Protein AF-0000000083611543 (afdb_homodimer)

Organism: Rodentolepis nana (NCBI:txid102285)

Foldseek 3Di:
DDDPPPVPCPPPPVVVVVVLVVLLVVVVVQQVQKAKEWEAEDPQLLVVVLVVLCVVSPRDYHYHHDYPVRLVVCCVVDPDNDDRKMWIATPVGDIDIDDDSLRSVLVSCVSNVVADPDPVRNVVVSVVSCCSNPPPD/DDDPPPPPPPPPPVVVVVVLVVLLVVVVVQQVQKAKEWEAEDPQLLVVVVVVLCVVSPRDYHYHYDYPVRLVVCCVVDPDNDDRKMWIATPVGDIDIDDDSLRSVLVSCVSNVVADPDPVRNVVVSVVSCCSNPPDD

Solvent-accessible surface area (backbone atoms only — not comparable to full-atom values): 15524 Å² total; per-residue (Å²): 139,83,83,82,78,82,76,79,82,84,66,74,68,60,57,60,52,49,51,44,46,48,50,30,48,51,57,45,46,58,53,67,62,24,51,34,36,38,37,25,48,66,86,42,68,54,49,54,65,52,50,52,49,37,54,73,70,65,52,73,63,46,82,42,74,33,50,70,77,55,41,68,60,42,38,76,72,39,93,51,84,58,68,41,27,39,40,37,36,37,78,88,67,50,76,45,79,45,46,42,58,68,22,46,50,46,40,52,27,54,65,64,63,70,42,51,91,45,68,67,41,36,29,52,50,38,31,48,50,46,52,65,48,62,58,75,121,142,82,84,83,74,83,75,80,81,85,66,74,68,60,57,62,50,48,53,46,46,48,50,30,48,52,55,44,46,57,52,67,60,24,52,35,35,39,39,27,49,66,86,41,70,53,50,54,64,49,50,52,50,37,53,73,71,64,52,72,63,47,81,43,74,32,49,70,75,54,40,69,61,43,37,75,71,39,94,52,84,58,69,41,27,38,39,35,37,37,78,88,68,49,74,44,79,44,44,43,59,67,23,46,49,47,40,55,27,56,64,65,63,69,44,52,92,45,69,68,42,37,28,51,50,38,30,49,51,46,52,65,48,61,59,72,124

Structure (mmCIF, N/CA/C/O backbone):
data_AF-0000000083611543-model_v1
#
loop_
_entity.id
_entity.type
_entity.pdbx_description
1 polymer 'GST N-terminal domain-containing protein'
#
loop_
_atom_site.group_PDB
_atom_site.id
_atom_site.type_symbol
_atom_site.label_atom_id
_atom_site.label_alt_id
_atom_site.label_comp_id
_atom_site.label_asym_id
_atom_site.label_entity_id
_atom_site.label_seq_id
_atom_site.pdbx_PDB_ins_code
_atom_site.Cartn_x
_atom_site.Cartn_y
_atom_site.Cartn_z
_atom_site.occupancy
_atom_site.B_iso_or_equiv
_atom_site.auth_seq_id
_atom_site.auth_comp_id
_atom_site.auth_asym_id
_atom_site.auth_atom_id
_atom_site.pdbx_PDB_model_num
ATOM 1 N N . MET A 1 1 ? -46.031 12.188 30.578 1 25.06 1 MET A N 1
ATOM 2 C CA . MET A 1 1 ? -44.906 12.711 29.828 1 25.06 1 MET A CA 1
ATOM 3 C C . MET A 1 1 ? -44.062 11.578 29.219 1 25.06 1 MET A C 1
ATOM 5 O O . MET A 1 1 ? -43.344 10.891 29.938 1 25.06 1 MET A O 1
ATOM 9 N N . GLU A 1 2 ? -44.562 10.805 28.25 1 25.2 2 GLU A N 1
ATOM 10 C CA . GLU A 1 2 ? -44.406 9.5 27.609 1 25.2 2 GLU A CA 1
ATOM 11 C C . GLU A 1 2 ? -43.188 9.469 26.703 1 25.2 2 GLU A C 1
ATOM 13 O O . GLU A 1 2 ? -43.031 10.32 25.828 1 25.2 2 GLU A O 1
ATOM 18 N N . GLU A 1 3 ? -41.969 8.977 27.219 1 26.78 3 GLU A N 1
ATOM 19 C CA . GLU A 1 3 ? -40.562 8.836 26.766 1 26.78 3 GLU A CA 1
ATOM 20 C C . GLU A 1 3 ? -40.5 8.008 25.484 1 26.78 3 GLU A C 1
ATOM 22 O O . GLU A 1 3 ? -40.938 6.859 25.453 1 26.78 3 GLU A O 1
ATOM 27 N N . SER A 1 4 ? -40.656 8.609 24.266 1 26.2 4 SER A N 1
ATOM 28 C CA . SER A 1 4 ? -40.719 8.07 22.906 1 26.2 4 SER A CA 1
ATOM 29 C C . SER A 1 4 ? -39.438 7.32 22.562 1 26.2 4 SER A C 1
ATOM 31 O O . SER A 1 4 ? -38.344 7.91 22.547 1 26.2 4 SER A O 1
ATOM 33 N N . GLU A 1 5 ? -39.312 5.973 22.797 1 26.59 5 GLU A N 1
ATOM 34 C CA . GLU A 1 5 ? -38.312 4.918 22.578 1 26.59 5 GLU A CA 1
ATOM 35 C C . GLU A 1 5 ? -38 4.766 21.094 1 26.59 5 GLU A C 1
ATOM 37 O O . GLU A 1 5 ? -38.656 4.008 20.375 1 26.59 5 GLU A O 1
ATOM 42 N N . SER A 1 6 ? -37.969 5.824 20.234 1 25.44 6 SER A N 1
ATOM 43 C CA . SER A 1 6 ? -37.781 5.539 18.812 1 25.44 6 SER A CA 1
ATOM 44 C C . SER A 1 6 ? -36.5 4.777 18.562 1 25.44 6 SER A C 1
ATOM 46 O O . SER A 1 6 ? -35.406 5.305 18.797 1 25.44 6 SER A O 1
ATOM 48 N N . LEU A 1 7 ? -36.312 3.406 18.859 1 26.84 7 LEU A N 1
ATOM 49 C CA . LEU A 1 7 ? -35.344 2.344 18.688 1 26.84 7 LEU A CA 1
ATOM 50 C C . LEU A 1 7 ? -34.969 2.154 17.219 1 26.84 7 LEU A C 1
ATOM 52 O O . LEU A 1 7 ? -35.812 1.692 16.438 1 26.84 7 LEU A O 1
ATOM 56 N N . TYR A 1 8 ? -34.344 3.033 16.469 1 29.73 8 TYR A N 1
ATOM 57 C CA . TYR A 1 8 ? -34.031 2.953 15.039 1 29.73 8 TYR A CA 1
ATOM 58 C C . TYR A 1 8 ? -33.25 1.682 14.711 1 29.73 8 TYR A C 1
ATOM 60 O O . TYR A 1 8 ? -32.281 1.354 15.383 1 29.73 8 TYR A O 1
ATOM 68 N N . PRO A 1 9 ? -33.812 0.505 14.148 1 32.22 9 PRO A N 1
ATOM 69 C CA . PRO A 1 9 ? -33.25 -0.805 13.797 1 32.22 9 PRO A CA 1
ATOM 70 C C . PRO A 1 9 ? -32.156 -0.714 12.742 1 32.22 9 PRO A C 1
ATOM 72 O O . PRO A 1 9 ? -32.406 -0.231 11.633 1 32.22 9 PRO A O 1
ATOM 75 N N . CYS A 1 10 ? -30.891 -0.387 13.023 1 29.86 10 CYS A N 1
ATOM 76 C CA . CYS A 1 10 ? -29.734 -0.356 12.125 1 29.86 10 CYS A CA 1
ATOM 77 C C . CYS A 1 10 ? -29.531 -1.71 11.461 1 29.86 10 CYS A C 1
ATOM 79 O O . CYS A 1 10 ? -28.781 -2.551 11.969 1 29.86 10 CYS A O 1
ATOM 81 N N . GLY A 1 11 ? -30.469 -2.57 11.094 1 33.78 11 GLY A N 1
ATOM 82 C CA . GLY A 1 11 ? -30.453 -3.895 10.492 1 33.78 11 GLY A CA 1
ATOM 83 C C . GLY A 1 11 ? -29.641 -3.959 9.203 1 33.78 11 GLY A C 1
ATOM 84 O O . GLY A 1 11 ? -29.484 -5.031 8.617 1 33.78 11 GLY A O 1
ATOM 85 N N . GLY A 1 12 ? -29.594 -3.012 8.289 1 34.38 12 GLY A N 1
ATOM 86 C CA . GLY A 1 12 ? -29.219 -3.174 6.895 1 34.38 12 GLY A CA 1
ATOM 87 C C . GLY A 1 12 ? -27.75 -3.492 6.707 1 34.38 12 GLY A C 1
ATOM 88 O O . GLY A 1 12 ? -27.219 -3.416 5.594 1 34.38 12 GLY A O 1
ATOM 89 N N . ILE A 1 13 ? -26.969 -3.463 7.613 1 37 13 ILE A N 1
ATOM 90 C CA . ILE A 1 13 ? -25.516 -3.596 7.488 1 37 13 ILE A CA 1
ATOM 91 C C . ILE A 1 13 ? -25.156 -5.031 7.109 1 37 13 ILE A C 1
ATOM 93 O O . ILE A 1 13 ? -24.047 -5.305 6.672 1 37 13 ILE A O 1
ATOM 97 N N . ASP A 1 14 ? -26 -5.996 7.391 1 39.09 14 ASP A N 1
ATOM 98 C CA . ASP A 1 14 ? -25.672 -7.402 7.195 1 39.09 14 ASP A CA 1
ATOM 99 C C . ASP A 1 14 ? -25.625 -7.754 5.707 1 39.09 14 ASP A C 1
ATOM 101 O O . ASP A 1 14 ? -25.203 -8.859 5.34 1 39.09 14 ASP A O 1
ATOM 105 N N . ARG A 1 15 ? -26.359 -7.086 4.922 1 38.81 15 ARG A N 1
ATOM 106 C CA . ARG A 1 15 ? -26.5 -7.496 3.527 1 38.81 15 ARG A CA 1
ATOM 107 C C . ARG A 1 15 ? -25.188 -7.324 2.777 1 38.81 15 ARG A C 1
ATOM 109 O O . ARG A 1 15 ? -24.859 -8.117 1.888 1 38.81 15 ARG A O 1
ATOM 116 N N . ASP A 1 16 ? -24.469 -6.262 3.01 1 46.59 16 ASP A N 1
ATOM 117 C CA . ASP A 1 16 ? -23.219 -5.984 2.305 1 46.59 16 ASP A CA 1
ATOM 118 C C . ASP A 1 16 ? -22.156 -7.023 2.645 1 46.59 16 ASP A C 1
ATOM 120 O O . ASP A 1 16 ? -21.297 -7.34 1.814 1 46.59 16 ASP A O 1
ATOM 124 N N . ARG A 1 17 ? -22.297 -7.547 3.848 1 42.69 17 ARG A N 1
ATOM 125 C CA . ARG A 1 17 ? -21.328 -8.586 4.191 1 42.69 17 ARG A CA 1
ATOM 126 C C . ARG A 1 17 ? -21.562 -9.844 3.373 1 42.69 17 ARG A C 1
ATOM 128 O O . ARG A 1 17 ? -20.609 -10.492 2.922 1 42.69 17 ARG A O 1
ATOM 135 N N . LYS A 1 18 ? -22.734 -10.211 3.33 1 45.22 18 LYS A N 1
ATOM 136 C CA . LYS A 1 18 ? -23.094 -11.422 2.598 1 45.22 18 LYS A CA 1
ATOM 137 C C . LYS A 1 18 ? -22.672 -11.32 1.135 1 45.22 18 LYS A C 1
ATOM 139 O O . LYS A 1 18 ? -22.125 -12.281 0.574 1 45.22 18 LYS A O 1
ATOM 144 N N . LEU A 1 19 ? -23.094 -10.266 0.547 1 45.84 19 LEU A N 1
ATOM 145 C CA . LEU A 1 19 ? -22.688 -10.047 -0.838 1 45.84 19 LEU A CA 1
ATOM 146 C C . LEU A 1 19 ? -21.172 -10.023 -0.97 1 45.84 19 LEU A C 1
ATOM 148 O O . LEU A 1 19 ? -20.625 -10.539 -1.945 1 45.84 19 LEU A O 1
ATOM 152 N N . SER A 1 20 ? -20.641 -9.461 0.081 1 50.72 20 SER A N 1
ATOM 153 C CA . SER A 1 20 ? -19.172 -9.469 0.086 1 50.72 20 SER A CA 1
ATOM 154 C C . SER A 1 20 ? -18.625 -10.883 0.227 1 50.72 20 SER A C 1
ATOM 156 O O . SER A 1 20 ? -17.625 -11.234 -0.408 1 50.72 20 SER A O 1
ATOM 158 N N . SER A 1 21 ? -19.375 -11.641 0.98 1 49.94 21 SER A N 1
ATOM 159 C CA . SER A 1 21 ? -18.969 -13.039 1.104 1 49.94 21 SER A CA 1
ATOM 160 C C . SER A 1 21 ? -19.109 -13.773 -0.224 1 49.94 21 SER A C 1
ATOM 162 O O . SER A 1 21 ? -18.266 -14.586 -0.582 1 49.94 21 SER A O 1
ATOM 164 N N . ILE A 1 22 ? -20.25 -13.57 -0.847 1 45.12 22 ILE A N 1
ATOM 165 C CA . ILE A 1 22 ? -20.516 -14.219 -2.125 1 45.12 22 ILE A CA 1
ATOM 166 C C . ILE A 1 22 ? -19.484 -13.781 -3.154 1 45.12 22 ILE A C 1
ATOM 168 O O . ILE A 1 22 ? -18.953 -14.602 -3.906 1 45.12 22 ILE A O 1
ATOM 172 N N . VAL A 1 23 ? -19.391 -12.461 -3.244 1 48.34 23 VAL A N 1
ATOM 173 C CA . VAL A 1 23 ? -18.406 -11.953 -4.203 1 48.34 23 VAL A CA 1
ATOM 174 C C . VAL A 1 23 ? -17.016 -12.477 -3.846 1 48.34 23 VAL A C 1
ATOM 176 O O . VAL A 1 23 ? -16.234 -12.836 -4.73 1 48.34 23 VAL A O 1
ATOM 179 N N . ARG A 1 24 ? -16.859 -12.539 -2.531 1 51.91 24 ARG A N 1
ATOM 180 C CA . ARG A 1 24 ? -15.609 -13.141 -2.068 1 51.91 24 ARG A CA 1
ATOM 181 C C . ARG A 1 24 ? -15.477 -14.57 -2.566 1 51.91 24 ARG A C 1
ATOM 183 O O . ARG A 1 24 ? -14.406 -14.977 -3.029 1 51.91 24 ARG 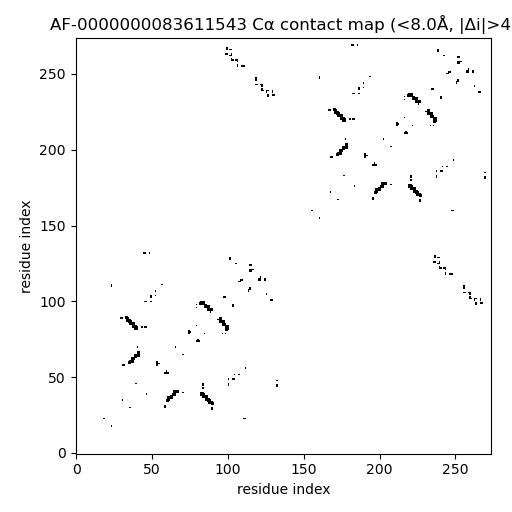A O 1
ATOM 190 N N . ARG A 1 25 ? -16.531 -15.305 -2.334 1 49.28 25 ARG A N 1
ATOM 191 C CA . ARG A 1 25 ? -16.547 -16.688 -2.787 1 49.28 25 ARG A CA 1
ATOM 192 C C . ARG A 1 25 ? -16.359 -16.766 -4.297 1 49.28 25 ARG A C 1
ATOM 194 O O . ARG A 1 25 ? -15.672 -17.672 -4.793 1 49.28 25 ARG A O 1
ATOM 201 N N . GLN A 1 26 ? -17.016 -15.945 -4.941 1 48.97 26 GLN A N 1
ATOM 202 C CA . GLN A 1 26 ? -16.891 -16 -6.395 1 48.97 26 GLN A CA 1
ATOM 203 C C . GLN A 1 26 ? -15.477 -15.609 -6.836 1 48.97 26 GLN A C 1
ATOM 205 O O . GLN A 1 26 ? -14.922 -16.203 -7.758 1 48.97 26 GLN A O 1
ATOM 210 N N . LYS A 1 27 ? -14.984 -14.586 -6.223 1 52.22 27 LYS A N 1
ATOM 211 C CA . LYS A 1 27 ? -13.633 -14.148 -6.574 1 52.22 27 LYS A CA 1
ATOM 212 C C . LYS A 1 27 ? -12.594 -15.188 -6.156 1 52.22 27 LYS A C 1
ATOM 214 O O . LYS A 1 27 ? -11.633 -15.438 -6.887 1 52.22 27 LYS A O 1
ATOM 219 N N . MET A 1 28 ? -12.938 -15.75 -4.992 1 49.84 28 MET A N 1
ATOM 220 C CA . MET A 1 28 ? -12.055 -16.828 -4.59 1 49.84 28 MET A CA 1
ATOM 221 C C . MET A 1 28 ? -12.188 -18.031 -5.531 1 49.84 28 MET A C 1
ATOM 223 O O . MET A 1 28 ? -11.219 -18.75 -5.766 1 49.84 28 MET A O 1
ATOM 227 N N . ALA A 1 29 ? -13.367 -18.203 -5.945 1 50.97 29 ALA A N 1
ATOM 228 C CA . ALA A 1 29 ? -13.586 -19.312 -6.859 1 50.97 29 ALA A CA 1
ATOM 229 C C . ALA A 1 29 ? -12.711 -19.188 -8.102 1 50.97 29 ALA A C 1
ATOM 231 O O . ALA A 1 29 ? -12.188 -20.188 -8.609 1 50.97 29 ALA A O 1
ATOM 232 N N . SER A 1 30 ? -12.578 -18 -8.539 1 57.5 30 SER A N 1
ATOM 233 C CA . SER A 1 30 ? -11.773 -17.891 -9.75 1 57.5 30 SER A CA 1
ATOM 234 C C . SER A 1 30 ? -10.305 -18.203 -9.477 1 57.5 30 SER A C 1
ATOM 236 O O . SER A 1 30 ? -9.625 -18.812 -10.305 1 57.5 30 SER A O 1
ATOM 238 N N . LEU A 1 31 ? -9.992 -17.984 -8.25 1 62.75 31 LEU A N 1
ATOM 239 C CA . LEU A 1 31 ? -8.617 -18.328 -7.91 1 62.75 31 LEU A CA 1
ATOM 240 C C . LEU A 1 31 ? -8.492 -19.797 -7.551 1 62.75 31 LEU A C 1
ATOM 242 O O . LEU A 1 31 ? -7.398 -20.359 -7.613 1 62.75 31 LEU A O 1
ATOM 246 N N . ASP A 1 32 ? -9.711 -20.344 -7.25 1 61.19 32 ASP A N 1
ATOM 247 C CA . ASP A 1 32 ? -9.711 -21.766 -6.898 1 61.19 32 ASP A CA 1
ATOM 248 C C . ASP A 1 32 ? -9.336 -22.625 -8.094 1 61.19 32 ASP A C 1
ATOM 250 O O . ASP A 1 32 ? -8.734 -23.703 -7.934 1 61.19 32 ASP A O 1
ATOM 254 N N . GLU A 1 33 ? -9.617 -22.125 -9.25 1 72.12 33 GLU A N 1
ATOM 255 C CA . GLU A 1 33 ? -9.289 -22.906 -10.43 1 72.12 33 GLU A CA 1
ATOM 256 C C . GLU A 1 33 ? -8.008 -22.406 -11.094 1 72.12 33 GLU A C 1
ATOM 258 O O . GLU A 1 33 ? -7.566 -22.953 -12.102 1 72.12 33 GLU A O 1
ATOM 263 N N . ALA A 1 34 ? -7.367 -21.531 -10.438 1 85.19 34 ALA A N 1
ATOM 264 C CA . ALA A 1 34 ? -6.148 -20.969 -11.016 1 85.19 34 ALA A CA 1
ATOM 265 C C . ALA A 1 34 ? -4.906 -21.547 -10.344 1 85.19 34 ALA A C 1
ATOM 267 O O . ALA A 1 34 ? -4.969 -22.031 -9.219 1 85.19 34 ALA A O 1
ATOM 268 N N . THR A 1 35 ? -3.873 -21.719 -11.133 1 91.81 35 THR A N 1
ATOM 269 C CA . THR A 1 35 ? -2.582 -22.109 -10.578 1 91.81 35 THR A CA 1
ATOM 270 C C . THR A 1 35 ? -1.795 -20.875 -10.133 1 91.81 35 THR A C 1
ATOM 272 O O . THR A 1 35 ? -1.491 -20 -10.953 1 91.81 35 THR A O 1
ATOM 275 N N . ILE A 1 36 ? -1.544 -20.875 -8.844 1 94.25 36 ILE A N 1
ATOM 276 C CA . ILE A 1 36 ? -0.829 -19.734 -8.281 1 94.25 36 ILE A CA 1
ATOM 277 C C . ILE A 1 36 ? 0.614 -20.125 -7.973 1 94.25 36 ILE A C 1
ATOM 279 O O . ILE A 1 36 ? 0.86 -21.156 -7.336 1 94.25 36 ILE A O 1
ATOM 283 N N . THR A 1 37 ? 1.573 -19.344 -8.484 1 94.94 37 THR A N 1
ATOM 284 C CA . THR A 1 37 ? 2.99 -19.516 -8.188 1 94.94 37 THR A CA 1
ATOM 285 C C . THR A 1 37 ? 3.572 -18.25 -7.559 1 94.94 37 THR A C 1
ATOM 287 O O . THR A 1 37 ? 3.348 -17.156 -8.047 1 94.94 37 THR A O 1
ATOM 290 N N . PHE A 1 38 ? 4.234 -18.484 -6.453 1 96 38 PHE A N 1
ATOM 291 C CA . PHE A 1 38 ? 4.82 -17.375 -5.723 1 96 38 PHE A CA 1
ATOM 292 C C . PHE A 1 38 ? 6.34 -17.375 -5.844 1 96 38 PHE A C 1
ATOM 294 O O . PHE A 1 38 ? 7.008 -18.266 -5.309 1 96 38 PHE A O 1
ATOM 301 N N . TYR A 1 39 ? 6.895 -16.312 -6.582 1 94.12 39 TYR A N 1
ATOM 302 C CA . TYR A 1 39 ? 8.336 -16.156 -6.781 1 94.12 39 TYR A CA 1
ATOM 303 C C . TYR A 1 39 ? 8.914 -15.156 -5.797 1 94.12 39 TYR A C 1
ATOM 305 O O . TYR A 1 39 ? 8.375 -14.062 -5.625 1 94.12 39 TYR A O 1
ATOM 313 N N . HIS A 1 40 ? 9.953 -15.539 -5.086 1 92.94 40 HIS A N 1
ATOM 314 C CA . HIS A 1 40 ? 10.633 -14.617 -4.18 1 92.94 40 HIS A CA 1
ATOM 315 C C . HIS A 1 40 ? 12.102 -14.984 -4.012 1 92.94 40 HIS A C 1
ATOM 317 O O . HIS A 1 40 ? 12.492 -16.125 -4.305 1 92.94 40 HIS A O 1
ATOM 323 N N . MET A 1 41 ? 12.875 -13.898 -3.701 1 90.94 41 MET A N 1
ATOM 324 C CA . MET A 1 41 ? 14.273 -14.203 -3.379 1 90.94 41 MET A CA 1
ATOM 325 C C . MET A 1 41 ? 14.367 -15.016 -2.09 1 90.94 41 MET A C 1
ATOM 327 O O . MET A 1 41 ? 13.57 -14.82 -1.17 1 90.94 41 MET A O 1
ATOM 331 N N . LYS A 1 42 ? 15.43 -15.727 -2.205 1 86.38 42 LYS A N 1
ATOM 332 C CA . LYS A 1 42 ? 15.695 -16.469 -0.976 1 86.38 42 LYS A CA 1
ATOM 333 C C . LYS A 1 42 ? 15.992 -15.523 0.184 1 86.38 42 LYS A C 1
ATOM 335 O O . LYS A 1 42 ? 16.719 -14.539 0.024 1 86.38 42 LYS A O 1
ATOM 340 N N . LYS A 1 43 ? 15.234 -15.484 1.319 1 82.25 43 LYS A N 1
ATOM 341 C CA . LYS A 1 43 ? 15.422 -14.68 2.525 1 82.25 43 LYS A CA 1
ATOM 342 C C . LYS A 1 43 ? 14.805 -13.297 2.367 1 82.25 43 LYS A C 1
ATOM 344 O O . LYS A 1 43 ? 15.305 -12.312 2.924 1 82.25 43 LYS A O 1
ATOM 349 N N . CYS A 1 44 ? 14.078 -13.18 1.464 1 82.75 44 CYS A N 1
ATOM 350 C CA . CYS A 1 44 ? 13.375 -11.914 1.313 1 82.75 44 CYS A CA 1
ATOM 351 C C . CYS A 1 44 ? 12.461 -11.648 2.506 1 82.75 44 CYS A C 1
ATOM 353 O O . CYS A 1 44 ? 11.609 -12.477 2.834 1 82.75 44 CYS A O 1
ATOM 355 N N . PRO A 1 45 ? 12.68 -10.539 3.076 1 81.44 45 PRO A N 1
ATOM 356 C CA . PRO A 1 45 ? 11.859 -10.227 4.25 1 81.44 45 PRO A CA 1
ATOM 357 C C . PRO A 1 45 ? 10.391 -9.992 3.896 1 81.44 45 PRO A C 1
ATOM 359 O O . PRO A 1 45 ? 9.531 -10.031 4.777 1 81.44 45 PRO A O 1
ATOM 362 N N . TYR A 1 46 ? 10.078 -9.836 2.697 1 85.69 46 TYR A N 1
ATOM 363 C CA . TYR A 1 46 ? 8.719 -9.516 2.287 1 85.69 46 TYR A CA 1
ATOM 364 C C . TYR A 1 46 ? 7.918 -10.773 1.99 1 85.69 46 TYR A C 1
ATOM 366 O O . TYR A 1 46 ? 6.691 -10.727 1.887 1 85.69 46 TYR A O 1
ATOM 374 N N . SER A 1 47 ? 8.602 -11.805 1.851 1 90.69 47 SER A N 1
ATOM 375 C CA . SER A 1 47 ? 7.93 -13.023 1.416 1 90.69 47 SER A CA 1
ATOM 376 C C . SER A 1 47 ? 7.09 -13.625 2.541 1 90.69 47 SER A C 1
ATOM 378 O O . SER A 1 47 ? 6.027 -14.195 2.293 1 90.69 47 SER A O 1
ATOM 380 N N . GLY A 1 48 ? 7.496 -13.445 3.783 1 90.25 48 GLY A N 1
ATOM 381 C CA . GLY A 1 48 ? 6.824 -14.023 4.938 1 90.25 48 GLY A CA 1
ATOM 382 C C . GLY A 1 48 ? 5.383 -13.57 5.074 1 90.25 48 GLY A C 1
ATOM 383 O O . GLY A 1 48 ? 4.465 -14.391 5.043 1 90.25 48 GLY A O 1
ATOM 384 N N . PRO A 1 49 ? 5.207 -12.297 5.176 1 89.81 49 PRO A N 1
ATOM 385 C CA . PRO A 1 49 ? 3.84 -11.789 5.305 1 89.81 49 PRO A CA 1
ATOM 386 C C . PRO A 1 49 ? 2.936 -12.227 4.156 1 89.81 49 PRO A C 1
ATOM 388 O O . PRO A 1 49 ? 1.761 -12.531 4.371 1 89.81 49 PRO A O 1
ATOM 391 N N . ILE A 1 50 ? 3.402 -12.312 2.971 1 93.31 50 ILE A N 1
ATOM 392 C CA . ILE A 1 50 ? 2.604 -12.711 1.817 1 93.31 50 ILE A CA 1
ATOM 393 C C . ILE A 1 50 ? 2.211 -14.18 1.95 1 93.31 50 ILE A C 1
ATOM 395 O O . ILE A 1 50 ? 1.061 -14.547 1.701 1 93.31 50 ILE A O 1
ATOM 399 N N . LYS A 1 51 ? 3.174 -14.961 2.367 1 93.62 51 LYS A N 1
ATOM 400 C CA . LYS A 1 51 ? 2.895 -16.391 2.562 1 93.62 51 LYS A CA 1
ATOM 401 C C . LYS A 1 51 ? 1.838 -16.594 3.643 1 93.62 51 LYS A C 1
ATOM 403 O O . LYS A 1 51 ? 0.953 -17.438 3.5 1 93.62 51 LYS A O 1
ATOM 408 N N . LEU A 1 52 ? 2.006 -15.867 4.645 1 92.62 52 LEU A N 1
ATOM 409 C CA . LEU A 1 52 ? 1.021 -15.953 5.719 1 92.62 52 LEU A CA 1
ATOM 410 C C . LEU A 1 52 ? -0.367 -15.57 5.215 1 92.62 52 LEU A C 1
ATOM 412 O O . LEU A 1 52 ? -1.358 -16.219 5.562 1 92.62 52 LEU A O 1
ATOM 416 N N . LEU A 1 53 ? -0.424 -14.57 4.422 1 92.12 53 LEU A N 1
ATOM 417 C CA . LEU A 1 53 ? -1.69 -14.109 3.861 1 92.12 53 LEU A CA 1
ATOM 418 C C . LEU A 1 53 ? -2.295 -15.164 2.941 1 92.12 53 LEU A C 1
ATOM 420 O O . LEU A 1 53 ? -3.49 -15.453 3.021 1 92.12 53 LEU A O 1
ATOM 424 N N . LEU A 1 54 ? -1.492 -15.742 2.115 1 93 54 LEU A N 1
ATOM 425 C CA . LEU A 1 54 ? -1.969 -16.797 1.216 1 93 54 LEU A CA 1
ATOM 426 C C . LEU A 1 54 ? -2.49 -17.984 2.004 1 93 54 LEU A C 1
ATOM 428 O O . LEU A 1 54 ? -3.533 -18.547 1.665 1 93 54 LEU A O 1
ATOM 432 N N . ALA A 1 55 ? -1.757 -18.328 2.996 1 93.69 55 ALA A N 1
ATOM 433 C CA . ALA A 1 55 ? -2.166 -19.438 3.852 1 93.69 55 ALA A CA 1
ATOM 434 C C . ALA A 1 55 ? -3.48 -19.125 4.562 1 93.69 55 ALA A C 1
ATOM 436 O O . ALA A 1 55 ? -4.375 -19.969 4.621 1 93.69 55 ALA A O 1
ATOM 437 N N . HIS A 1 56 ? -3.598 -17.953 5.07 1 92.25 56 HIS A N 1
ATOM 438 C CA . HIS A 1 56 ? -4.809 -17.531 5.758 1 92.25 56 HIS A CA 1
ATOM 439 C C . HIS A 1 56 ? -6.023 -17.609 4.844 1 92.25 56 HIS A C 1
ATOM 441 O O . HIS A 1 56 ? -7.121 -17.953 5.285 1 92.25 56 HIS A O 1
ATOM 447 N N . LEU A 1 57 ? -5.859 -17.297 3.639 1 89.62 57 LEU A N 1
ATOM 448 C CA . LEU A 1 57 ? -6.949 -17.297 2.668 1 89.62 57 LEU A CA 1
ATOM 449 C C . LEU A 1 57 ? -7.145 -18.688 2.068 1 89.62 57 LEU A C 1
ATOM 451 O O . LEU A 1 57 ? -8.008 -18.875 1.208 1 89.62 57 LEU A O 1
ATOM 455 N N . ASN A 1 58 ? -6.293 -19.609 2.469 1 91.38 58 ASN A N 1
ATOM 456 C CA . ASN A 1 58 ? -6.352 -21 2.041 1 91.38 58 ASN A CA 1
ATOM 457 C C . ASN A 1 58 ? -6.141 -21.125 0.536 1 91.38 58 ASN A C 1
ATOM 459 O O . ASN A 1 58 ? -6.812 -21.922 -0.122 1 91.38 58 ASN A O 1
ATOM 463 N N . PHE A 1 59 ? -5.316 -20.297 0.054 1 89.31 59 PHE A N 1
ATOM 464 C CA . PHE A 1 59 ? -4.93 -20.422 -1.347 1 89.31 59 PHE A CA 1
ATOM 465 C C . PHE A 1 59 ? -3.824 -21.453 -1.511 1 89.31 59 PHE A C 1
ATOM 467 O O . PHE A 1 59 ? -2.818 -21.422 -0.798 1 89.31 59 PHE A O 1
ATOM 474 N N . LYS A 1 60 ? -4.09 -22.344 -2.357 1 92.19 60 LYS A N 1
ATOM 475 C CA . LYS A 1 60 ? -3.014 -23.266 -2.734 1 92.19 60 LYS A CA 1
ATOM 476 C C . LYS A 1 60 ? -2.055 -22.609 -3.725 1 92.19 60 LYS A C 1
ATOM 478 O O . LYS A 1 60 ? -2.488 -22.016 -4.719 1 92.19 60 LYS A O 1
ATOM 483 N N . TYR A 1 61 ? -0.83 -22.656 -3.326 1 94.94 61 TYR A N 1
ATOM 484 C CA . TYR A 1 61 ? 0.149 -22.031 -4.219 1 94.94 61 TYR A CA 1
ATOM 485 C C . TYR A 1 61 ? 1.459 -22.812 -4.211 1 94.94 61 TYR A C 1
ATOM 487 O O . TYR A 1 61 ? 1.739 -23.562 -3.268 1 94.94 61 TYR A O 1
ATOM 495 N N . THR A 1 62 ? 2.164 -22.672 -5.293 1 95.81 62 THR A N 1
ATOM 496 C CA . THR A 1 62 ? 3.512 -23.219 -5.379 1 95.81 62 THR A CA 1
ATOM 497 C C . THR A 1 62 ? 4.547 -22.188 -4.953 1 95.81 62 THR A C 1
ATOM 499 O O . THR A 1 62 ? 4.578 -21.078 -5.492 1 95.81 62 THR A O 1
ATOM 502 N N . ASP A 1 63 ? 5.34 -22.453 -3.977 1 95.81 63 ASP A N 1
ATOM 503 C CA . ASP A 1 63 ? 6.387 -21.578 -3.461 1 95.81 63 ASP A CA 1
ATOM 504 C C . ASP A 1 63 ? 7.688 -21.766 -4.234 1 95.81 63 ASP A C 1
ATOM 506 O O . ASP A 1 63 ? 8.219 -22.875 -4.309 1 95.81 63 ASP A O 1
ATOM 510 N N . VAL A 1 64 ? 8.195 -20.719 -4.891 1 94.06 64 VAL A N 1
ATOM 511 C CA . VAL A 1 64 ? 9.398 -20.828 -5.711 1 94.06 64 VAL A CA 1
ATOM 512 C C . VAL A 1 64 ? 10.438 -19.812 -5.227 1 94.06 64 VAL A C 1
ATOM 514 O O . VAL A 1 64 ? 10.508 -18.688 -5.738 1 94.06 64 VAL A O 1
ATOM 517 N N . PRO A 1 65 ? 11.25 -20.219 -4.223 1 94.25 65 PRO A N 1
ATOM 518 C CA . PRO A 1 65 ? 12.383 -19.375 -3.842 1 94.25 65 PRO A CA 1
ATOM 519 C C . PRO A 1 65 ? 13.461 -19.312 -4.922 1 94.25 65 PRO A C 1
ATOM 521 O O . PRO A 1 65 ? 13.812 -20.344 -5.512 1 94.25 65 PRO A O 1
ATOM 524 N N . ILE A 1 66 ? 13.891 -18.141 -5.23 1 91.62 66 ILE A N 1
ATOM 525 C CA . ILE A 1 66 ? 14.883 -17.938 -6.277 1 91.62 66 ILE A CA 1
ATOM 526 C C . ILE A 1 66 ? 16.172 -17.406 -5.664 1 91.62 66 ILE A C 1
ATOM 528 O O . ILE A 1 66 ? 16.141 -16.5 -4.824 1 91.62 66 ILE A O 1
ATOM 532 N N . ARG A 1 67 ? 17.297 -17.984 -6.062 1 91.12 67 ARG A N 1
ATOM 533 C CA . ARG A 1 67 ? 18.609 -17.453 -5.68 1 91.12 67 ARG A CA 1
ATOM 534 C C . ARG A 1 67 ? 18.969 -16.234 -6.527 1 91.12 67 ARG A C 1
ATOM 536 O O . ARG A 1 67 ? 18.516 -16.109 -7.66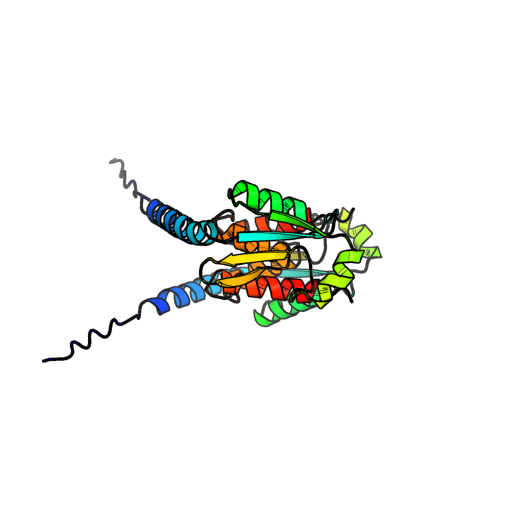 1 91.12 67 ARG A O 1
ATOM 543 N N . TYR A 1 68 ? 19.656 -15.438 -5.969 1 87 68 TYR A N 1
ATOM 544 C CA . TYR A 1 68 ? 20.016 -14.203 -6.648 1 87 68 TYR A CA 1
ATOM 545 C C . TYR A 1 68 ? 20.609 -14.492 -8.023 1 87 68 TYR A C 1
ATOM 547 O O . TYR A 1 68 ? 20.281 -13.812 -9 1 87 68 TYR A O 1
ATOM 555 N N . SER A 1 69 ? 21.531 -15.445 -8.102 1 87.5 69 SER A N 1
ATOM 556 C CA . SER A 1 69 ? 22.172 -15.805 -9.367 1 87.5 69 SER A CA 1
ATOM 557 C C . SER A 1 69 ? 21.156 -16.266 -10.398 1 87.5 69 SER A C 1
ATOM 559 O O . SER A 1 69 ? 21.266 -15.938 -11.578 1 87.5 69 SER A O 1
ATOM 561 N N . GLU A 1 70 ? 20.219 -16.984 -9.992 1 86 70 GLU A N 1
ATOM 562 C CA . GLU A 1 70 ? 19.156 -17.484 -10.867 1 86 70 GLU A CA 1
ATOM 563 C C . GLU A 1 70 ? 18.234 -16.344 -11.305 1 86 70 GLU A C 1
ATOM 565 O O . GLU A 1 70 ? 17.766 -16.328 -12.445 1 86 70 GLU A O 1
ATOM 570 N N . TRP A 1 71 ? 18.094 -15.438 -10.367 1 82.62 71 TRP A N 1
ATOM 571 C CA . TRP A 1 71 ? 17.219 -14.305 -10.664 1 82.62 71 TRP A CA 1
ATOM 572 C C . TRP A 1 71 ? 17.797 -13.461 -11.797 1 82.62 71 TRP A C 1
ATOM 574 O O . TRP A 1 71 ? 17.062 -13.016 -12.688 1 82.62 71 TRP A O 1
ATOM 584 N N . LEU A 1 72 ? 19.047 -13.289 -11.836 1 82.75 72 LEU A N 1
ATOM 585 C CA . LEU A 1 72 ? 19.703 -12.492 -12.875 1 82.75 72 LEU A CA 1
ATOM 586 C C . LEU A 1 72 ? 19.484 -13.102 -14.25 1 82.75 72 LEU A C 1
ATOM 588 O O . LEU A 1 72 ? 19.375 -12.383 -15.25 1 82.75 72 LEU A O 1
ATOM 592 N N . LEU A 1 73 ? 19.297 -14.344 -14.266 1 80.19 73 LEU A N 1
ATOM 593 C CA . LEU A 1 73 ? 19.094 -15.055 -15.516 1 80.19 73 LEU A CA 1
ATOM 594 C C . LEU A 1 73 ? 17.625 -15.016 -15.93 1 80.19 73 LEU A C 1
ATOM 596 O O . LEU A 1 73 ? 17.312 -14.781 -17.109 1 80.19 73 LEU A O 1
ATOM 600 N N . ILE A 1 74 ? 16.812 -15.133 -14.922 1 78.12 74 ILE A N 1
ATOM 601 C CA . ILE A 1 74 ? 15.383 -15.297 -15.203 1 78.12 74 ILE A CA 1
ATOM 602 C C . ILE A 1 74 ? 14.727 -13.938 -15.398 1 78.12 74 ILE A C 1
ATOM 604 O O . ILE A 1 74 ? 13.734 -13.812 -16.109 1 78.12 74 ILE A O 1
ATOM 608 N N . ARG A 1 75 ? 15.289 -12.922 -14.688 1 77.19 75 ARG A N 1
ATOM 609 C CA . ARG A 1 75 ? 14.711 -11.586 -14.773 1 77.19 75 ARG A CA 1
ATOM 610 C C . ARG A 1 75 ? 14.609 -11.117 -16.219 1 77.19 75 ARG A C 1
ATOM 612 O O . ARG A 1 75 ? 13.648 -10.438 -16.594 1 77.19 75 ARG A O 1
ATOM 619 N N . GLU A 1 76 ? 15.492 -11.594 -17 1 76.25 76 GLU A N 1
ATOM 620 C CA . GLU A 1 76 ? 15.5 -11.195 -18.406 1 76.25 76 GLU A CA 1
ATOM 621 C C . GLU A 1 76 ? 14.398 -11.914 -19.188 1 76.25 76 GLU A C 1
ATOM 623 O O . GLU A 1 76 ? 13.914 -11.406 -20.203 1 76.25 76 GLU A O 1
ATOM 628 N N . GLU A 1 77 ? 14.062 -13.039 -18.609 1 71.75 77 GLU A N 1
ATOM 629 C CA . GLU A 1 77 ? 13.07 -13.859 -19.297 1 71.75 77 GLU A CA 1
ATOM 630 C C . GLU A 1 77 ? 11.656 -13.547 -18.812 1 71.75 77 GLU A C 1
ATOM 632 O O . GLU A 1 77 ? 10.688 -13.758 -19.547 1 71.75 77 GLU A O 1
ATOM 637 N N . LEU A 1 78 ? 11.711 -13.117 -17.578 1 70.88 78 LEU A N 1
ATOM 638 C CA . LEU A 1 78 ? 10.398 -12.867 -17 1 70.88 78 LEU A CA 1
ATOM 639 C C . LEU A 1 78 ? 9.922 -11.453 -17.312 1 70.88 78 LEU A C 1
ATOM 641 O O . LEU A 1 78 ? 10.742 -10.547 -17.5 1 70.88 78 LEU A O 1
ATOM 645 N N . ILE A 1 79 ? 8.672 -11.383 -17.469 1 76.25 79 ILE A N 1
ATOM 646 C CA . ILE A 1 79 ? 8.07 -10.086 -17.766 1 76.25 79 ILE A CA 1
ATOM 647 C C . ILE A 1 79 ? 8.188 -9.172 -16.547 1 76.25 79 ILE A C 1
ATOM 649 O O . ILE A 1 79 ? 8.078 -7.953 -16.672 1 76.25 79 ILE A O 1
ATOM 653 N N . VAL A 1 80 ? 8.453 -9.891 -15.453 1 76.81 80 VAL A N 1
ATOM 654 C CA . VAL A 1 80 ? 8.531 -9.078 -14.242 1 76.81 80 VAL A CA 1
ATOM 655 C C . VAL A 1 80 ? 9.992 -8.867 -13.859 1 76.81 80 VAL A C 1
ATOM 657 O O . VAL A 1 80 ? 10.828 -9.758 -14.039 1 76.81 80 VAL A O 1
ATOM 660 N N . SER A 1 81 ? 10.273 -7.738 -13.414 1 76.44 81 SER A N 1
ATOM 661 C CA . SER A 1 81 ? 11.648 -7.402 -13.078 1 76.44 81 SER A CA 1
ATOM 662 C C . SER A 1 81 ? 11.844 -7.34 -11.562 1 76.44 81 SER A C 1
ATOM 664 O O . SER A 1 81 ? 12.945 -7.031 -11.094 1 76.44 81 SER A O 1
ATOM 666 N N . ARG A 1 82 ? 10.805 -7.73 -10.867 1 82.38 82 ARG A N 1
ATOM 667 C CA . ARG A 1 82 ? 10.938 -7.609 -9.422 1 82.38 82 ARG A CA 1
ATOM 668 C C . ARG A 1 82 ? 10.258 -8.773 -8.703 1 82.38 82 ARG A C 1
ATOM 670 O O . ARG A 1 82 ? 9.227 -9.266 -9.164 1 82.38 82 ARG A O 1
ATOM 677 N N . VAL A 1 83 ? 10.883 -9.25 -7.715 1 87.75 83 VAL A N 1
ATOM 678 C CA . VAL A 1 83 ? 10.32 -10.242 -6.805 1 87.75 83 VAL A CA 1
ATOM 679 C C . VAL A 1 83 ? 10.242 -9.664 -5.395 1 87.75 83 VAL A C 1
ATOM 681 O O . VAL A 1 83 ? 11.031 -8.789 -5.031 1 87.75 83 VAL A O 1
ATOM 684 N N . PRO A 1 84 ? 9.312 -9.992 -4.613 1 91.56 84 PRO A N 1
ATOM 685 C CA . PRO A 1 84 ? 8.344 -11.086 -4.75 1 91.56 84 PRO A CA 1
ATOM 686 C C . PRO A 1 84 ? 7.277 -10.805 -5.805 1 91.56 84 PRO A C 1
ATOM 688 O O . PRO A 1 84 ? 6.93 -9.648 -6.047 1 91.56 84 PRO A O 1
ATOM 691 N N . ALA A 1 85 ? 6.801 -11.93 -6.469 1 93.44 85 ALA A N 1
ATOM 692 C CA . ALA A 1 85 ? 5.793 -11.836 -7.52 1 93.44 85 ALA A CA 1
ATOM 693 C C . ALA A 1 85 ? 4.867 -13.055 -7.492 1 93.44 85 ALA A C 1
ATOM 695 O O . ALA A 1 85 ? 5.309 -14.172 -7.215 1 93.44 85 ALA A O 1
ATOM 696 N N . LEU A 1 86 ? 3.646 -12.789 -7.719 1 94.06 86 LEU A N 1
ATOM 697 C CA . LEU A 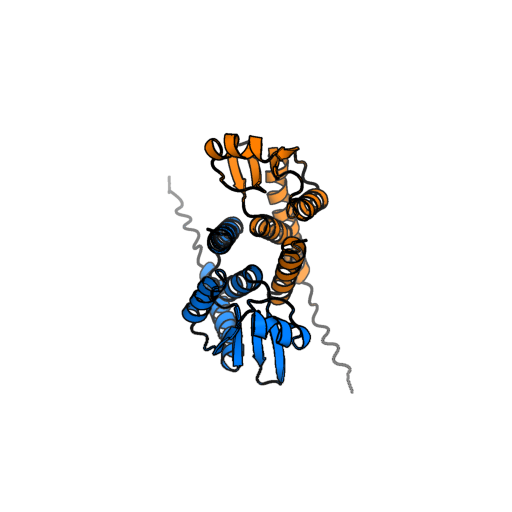1 86 ? 2.66 -13.852 -7.887 1 94.06 86 LEU A CA 1
ATOM 698 C C . LEU A 1 86 ? 2.32 -14.055 -9.359 1 94.06 86 LEU A C 1
ATOM 700 O O . LEU A 1 86 ? 2.023 -13.086 -10.07 1 94.06 86 LEU A O 1
ATOM 704 N N . ARG A 1 87 ? 2.498 -15.289 -9.758 1 92.75 87 ARG A N 1
ATOM 705 C CA . ARG A 1 87 ? 2.037 -15.688 -11.086 1 92.75 87 ARG A CA 1
ATOM 706 C C . ARG A 1 87 ? 0.723 -16.453 -11 1 92.75 87 ARG A C 1
ATOM 708 O O . ARG A 1 87 ? 0.655 -17.516 -10.367 1 92.75 87 ARG A O 1
ATOM 715 N N . ILE A 1 88 ? -0.282 -15.922 -11.633 1 91.88 88 ILE A N 1
ATOM 716 C CA . ILE A 1 88 ? -1.599 -16.547 -11.602 1 91.88 88 ILE A CA 1
ATOM 717 C C . ILE A 1 88 ? -1.979 -17.016 -13.008 1 91.88 88 ILE A C 1
ATOM 719 O O . ILE A 1 88 ? -2.104 -16.188 -13.922 1 91.88 88 ILE A O 1
ATOM 723 N N . GLN A 1 89 ? -2.119 -18.234 -13.094 1 91.75 89 GLN A N 1
ATOM 724 C CA . GLN A 1 89 ? -2.562 -18.828 -14.352 1 91.75 89 GLN A CA 1
ATOM 725 C C . GLN A 1 89 ? -4.012 -19.297 -14.258 1 91.75 89 GLN A C 1
ATOM 727 O O . GLN A 1 89 ? -4.316 -20.25 -13.539 1 91.75 89 GLN A O 1
ATOM 732 N N . HIS A 1 90 ? -4.824 -18.656 -14.984 1 87.81 90 HIS A N 1
ATOM 733 C CA . HIS A 1 90 ? -6.242 -19 -14.977 1 87.81 90 HIS A CA 1
ATOM 734 C C . HIS A 1 90 ? -6.535 -20.156 -15.93 1 87.81 90 HIS A C 1
ATOM 736 O O . HIS A 1 90 ? -5.77 -20.391 -16.859 1 87.81 90 HIS A O 1
ATOM 742 N N . HIS A 1 91 ? -7.652 -20.781 -15.656 1 85.56 91 HIS A N 1
ATOM 743 C CA . HIS A 1 91 ? -8.031 -21.922 -16.484 1 85.56 91 HIS A CA 1
ATOM 744 C C . HIS A 1 91 ? -8.391 -21.484 -17.891 1 85.56 91 HIS A C 1
ATOM 746 O O . HIS A 1 91 ? -8.258 -22.266 -18.844 1 85.56 91 HIS A O 1
ATOM 752 N N . ASN A 1 92 ? -8.805 -20.25 -18 1 84.56 92 ASN A N 1
ATOM 753 C CA . ASN A 1 92 ? -9.172 -19.734 -19.312 1 84.56 92 ASN A CA 1
ATOM 754 C C . ASN A 1 92 ? -7.941 -19.375 -20.141 1 84.56 92 ASN A C 1
ATOM 756 O O . ASN A 1 92 ? -8.062 -18.859 -21.25 1 84.56 92 ASN A O 1
ATOM 760 N N . GLY A 1 93 ? -6.758 -19.609 -19.594 1 84.56 93 GLY A N 1
ATOM 761 C CA . GLY A 1 93 ? -5.527 -19.359 -20.328 1 84.56 93 GLY A CA 1
ATOM 762 C C . GLY A 1 93 ? -4.918 -18 -20.016 1 84.56 93 GLY A C 1
ATOM 763 O O . GLY A 1 93 ? -3.805 -17.703 -20.453 1 84.56 93 GLY A O 1
ATOM 764 N N . LYS A 1 94 ? -5.617 -17.312 -19.281 1 87.12 94 LYS A N 1
ATOM 765 C CA . LYS A 1 94 ? -5.117 -15.977 -18.938 1 87.12 94 LYS A CA 1
ATOM 766 C C . LYS A 1 94 ? -4.027 -16.047 -17.875 1 87.12 94 LYS A C 1
ATOM 768 O O . LYS A 1 94 ? -4.164 -16.781 -16.891 1 87.12 94 LYS A O 1
ATOM 773 N N . LEU A 1 95 ? -2.869 -15.359 -18.156 1 88.19 95 LEU A N 1
ATOM 774 C CA . LEU A 1 95 ? -1.759 -15.266 -17.219 1 88.19 95 LEU A CA 1
ATOM 775 C C . LEU A 1 95 ? -1.675 -13.867 -16.625 1 88.19 95 LEU A C 1
ATOM 777 O O . LEU A 1 95 ? -1.697 -12.867 -17.344 1 88.19 95 LEU A O 1
ATOM 781 N N . GLU A 1 96 ? -1.712 -13.875 -15.297 1 87.62 96 GLU A N 1
ATOM 782 C CA . GLU A 1 96 ? -1.62 -12.594 -14.594 1 87.62 96 GLU A CA 1
ATOM 783 C C . GLU A 1 96 ? -0.441 -12.586 -13.625 1 87.62 96 GLU A C 1
ATOM 785 O O . GLU A 1 96 ? -0.201 -13.57 -12.922 1 87.62 96 GLU A O 1
ATOM 790 N N . TRP A 1 97 ? 0.301 -11.414 -13.719 1 89.94 97 TRP A N 1
ATOM 791 C CA . TRP A 1 97 ? 1.412 -11.219 -12.797 1 89.94 97 TRP A CA 1
ATOM 792 C C . TRP A 1 97 ? 1.104 -10.109 -11.797 1 89.94 97 TRP A C 1
ATOM 794 O O . TRP A 1 97 ? 0.611 -9.047 -12.172 1 89.94 97 TRP A O 1
ATOM 804 N N . MET A 1 98 ? 1.304 -10.422 -10.562 1 92.31 98 MET A N 1
ATOM 805 C CA . MET A 1 98 ? 1.201 -9.414 -9.508 1 92.31 98 MET A CA 1
ATOM 806 C C . MET A 1 98 ? 2.547 -9.203 -8.82 1 92.31 98 MET A C 1
ATOM 808 O O . MET A 1 98 ? 3.133 -10.148 -8.289 1 92.31 98 MET A O 1
ATOM 812 N N . THR A 1 99 ? 3.037 -7.895 -8.898 1 91.94 99 THR A N 1
ATOM 813 C CA . THR A 1 99 ? 4.316 -7.562 -8.281 1 91.94 99 THR A CA 1
ATOM 814 C C . THR A 1 99 ? 4.141 -6.504 -7.199 1 91.94 99 THR A C 1
ATOM 816 O O . THR A 1 99 ? 3.037 -5.988 -7.004 1 91.94 99 THR A O 1
ATOM 819 N N . GLU A 1 100 ? 5.234 -6.254 -6.508 1 87.75 100 GLU A N 1
ATOM 820 C CA . GLU A 1 100 ? 5.262 -5.309 -5.395 1 87.75 100 GLU A CA 1
ATOM 821 C C . GLU A 1 100 ? 4.574 -5.887 -4.164 1 87.75 100 GLU A C 1
ATOM 823 O O . GLU A 1 100 ? 3.35 -6.031 -4.137 1 87.75 100 GLU A O 1
ATOM 828 N N . ALA A 1 101 ? 5.344 -6.141 -3.219 1 88.5 101 ALA A N 1
ATOM 829 C CA . ALA A 1 101 ? 4.891 -6.852 -2.027 1 88.5 101 ALA A CA 1
ATOM 830 C C . ALA A 1 101 ? 3.717 -6.129 -1.371 1 88.5 101 ALA A C 1
ATOM 832 O O . ALA A 1 101 ? 2.68 -6.738 -1.099 1 88.5 101 ALA A O 1
ATOM 833 N N . ASN A 1 102 ? 3.807 -4.875 -1.253 1 87.94 102 ASN A N 1
ATOM 834 C CA . ASN A 1 102 ? 2.748 -4.121 -0.588 1 87.94 102 ASN A CA 1
ATOM 835 C C . ASN A 1 102 ? 1.47 -4.094 -1.422 1 87.94 102 ASN A C 1
ATOM 837 O O . ASN A 1 102 ? 0.366 -4.145 -0.875 1 87.94 102 ASN A O 1
ATOM 841 N N . ALA A 1 103 ? 1.638 -4.008 -2.717 1 90.69 103 ALA A N 1
ATOM 842 C CA . ALA A 1 103 ? 0.479 -4.004 -3.607 1 90.69 103 ALA A CA 1
ATOM 843 C C . ALA A 1 103 ? -0.255 -5.34 -3.557 1 90.69 103 ALA A C 1
ATOM 845 O O . ALA A 1 103 ? -1.487 -5.375 -3.508 1 90.69 103 ALA A O 1
ATOM 846 N N . ILE A 1 104 ? 0.48 -6.348 -3.549 1 92.19 104 ILE A N 1
ATOM 847 C CA . ILE A 1 104 ? -0.089 -7.688 -3.475 1 92.19 104 ILE A CA 1
ATOM 848 C C . ILE A 1 104 ? -0.879 -7.844 -2.176 1 92.19 104 ILE A C 1
ATOM 850 O O . ILE A 1 104 ? -2.045 -8.242 -2.195 1 92.19 104 ILE A O 1
ATOM 854 N N . MET A 1 105 ? -0.283 -7.5 -1.104 1 92.12 105 MET A N 1
ATOM 855 C CA . MET A 1 105 ? -0.913 -7.68 0.201 1 92.12 105 MET A CA 1
ATOM 856 C C . MET A 1 105 ? -2.152 -6.801 0.334 1 92.12 105 MET A C 1
ATOM 858 O O . MET A 1 105 ? -3.176 -7.242 0.861 1 92.12 105 MET A O 1
ATOM 862 N N . ARG A 1 106 ? -2.027 -5.684 -0.166 1 89.94 106 ARG A N 1
ATOM 863 C CA . ARG A 1 106 ? -3.172 -4.781 -0.11 1 89.94 106 ARG A CA 1
ATOM 864 C C . ARG A 1 106 ? -4.324 -5.301 -0.964 1 89.94 106 ARG A C 1
ATOM 866 O O . ARG A 1 106 ? -5.48 -5.254 -0.546 1 89.94 106 ARG A O 1
ATOM 873 N N . CYS A 1 107 ? -4 -5.699 -2.111 1 90.62 107 CYS A N 1
ATOM 874 C CA . CYS A 1 107 ? -5.016 -6.207 -3.025 1 90.62 107 CYS A CA 1
ATOM 875 C C . CYS A 1 107 ? -5.75 -7.395 -2.418 1 90.62 107 CYS A C 1
ATOM 877 O O . CYS A 1 107 ? -6.984 -7.414 -2.377 1 90.62 107 CYS A O 1
ATOM 879 N N . LEU A 1 108 ? -5.016 -8.32 -1.934 1 89.62 108 LEU A N 1
ATOM 880 C CA . LEU A 1 108 ? -5.617 -9.492 -1.318 1 89.62 108 LEU A CA 1
ATOM 881 C C . LEU A 1 108 ? -6.398 -9.117 -0.065 1 89.62 108 LEU A C 1
ATOM 883 O O . LEU A 1 108 ? -7.484 -9.641 0.177 1 89.62 108 LEU A O 1
ATOM 887 N N . GLY A 1 109 ? -5.789 -8.234 0.699 1 89.31 109 GLY A N 1
ATOM 888 C CA . GLY A 1 109 ? -6.477 -7.77 1.893 1 89.31 109 GLY A CA 1
ATOM 889 C C . GLY A 1 109 ? -7.82 -7.133 1.595 1 89.31 109 GLY A C 1
ATOM 890 O O . GLY A 1 109 ? -8.789 -7.352 2.322 1 89.31 109 GLY A O 1
ATOM 891 N N . GLU A 1 110 ? -7.801 -6.336 0.603 1 86.62 110 GLU A N 1
ATOM 892 C CA . GLU A 1 110 ? -9.039 -5.66 0.219 1 86.62 110 GLU A CA 1
ATOM 893 C C . GLU A 1 110 ? -10.055 -6.652 -0.35 1 86.62 110 GLU A C 1
ATOM 895 O O . GLU A 1 110 ? -11.219 -6.645 0.043 1 86.62 110 GLU A O 1
ATOM 900 N N . GLN A 1 111 ? -9.641 -7.5 -1.209 1 84.19 111 GLN A N 1
ATOM 901 C CA . GLN A 1 111 ? -10.523 -8.445 -1.892 1 84.19 111 GLN A CA 1
ATOM 902 C C . GLN A 1 111 ? -11.164 -9.414 -0.904 1 84.19 111 GLN A C 1
ATOM 904 O O . GLN A 1 111 ? -12.312 -9.828 -1.088 1 84.19 111 GLN A O 1
ATOM 909 N N . TYR A 1 112 ? -10.508 -9.609 0.109 1 86.44 112 TYR A N 1
ATOM 910 C CA . TYR A 1 112 ? -11.008 -10.609 1.039 1 86.44 112 TYR A CA 1
ATOM 911 C C . TYR A 1 112 ? -11.391 -9.977 2.369 1 86.44 112 TYR A C 1
ATOM 913 O O . TYR A 1 112 ? -11.484 -10.664 3.389 1 86.44 112 TYR A O 1
ATOM 921 N N . ASN A 1 113 ? -11.477 -8.695 2.43 1 84.88 113 ASN A N 1
ATOM 922 C CA . ASN A 1 113 ? -12.016 -7.902 3.529 1 84.88 113 ASN A CA 1
ATOM 923 C C . ASN A 1 113 ? -11.195 -8.078 4.805 1 84.88 113 ASN A C 1
ATOM 925 O O . ASN A 1 113 ? -11.758 -8.32 5.875 1 84.88 113 ASN A O 1
ATOM 929 N N . LEU A 1 114 ? -10.016 -8.086 4.605 1 87.38 114 LEU A N 1
ATOM 930 C CA . LEU A 1 114 ? -9.109 -8.227 5.742 1 87.38 114 LEU A CA 1
ATOM 931 C C . LEU A 1 114 ? -8.633 -6.859 6.219 1 87.38 114 LEU A C 1
ATOM 933 O O . LEU A 1 114 ? -7.918 -6.762 7.223 1 87.38 114 LEU A O 1
ATOM 937 N N . LEU A 1 115 ? -9.188 -5.934 5.371 1 85.12 115 LEU A N 1
ATOM 938 C CA . LEU A 1 115 ? -8.797 -4.582 5.742 1 85.12 115 LEU A CA 1
ATOM 939 C C . LEU A 1 115 ? -9.891 -3.895 6.543 1 85.12 115 LEU A C 1
ATOM 941 O O . LEU A 1 115 ? -11.047 -4.332 6.527 1 85.12 115 LEU A O 1
ATOM 945 N N . GLY A 1 116 ? -9.672 -3.105 7.539 1 82.44 116 GLY A N 1
ATOM 946 C CA . GLY A 1 116 ? -10.656 -2.385 8.328 1 82.44 116 GLY A CA 1
ATOM 947 C C . GLY A 1 116 ? -11.742 -1.743 7.48 1 82.44 116 GLY A C 1
ATOM 948 O O . GLY A 1 116 ? -11.68 -1.771 6.25 1 82.44 116 GLY A O 1
ATOM 949 N N . ARG A 1 117 ? -12.852 -1.258 8.062 1 81.94 117 ARG A N 1
ATOM 950 C CA . ARG A 1 117 ? -14.031 -0.712 7.387 1 81.94 117 ARG A CA 1
ATOM 951 C C . ARG A 1 117 ? -13.836 0.763 7.055 1 81.94 117 ARG A C 1
ATOM 953 O O . ARG A 1 117 ? -14.234 1.22 5.98 1 81.94 117 ARG A O 1
ATOM 960 N N . THR A 1 118 ? -13.094 1.388 7.852 1 85.19 118 THR A N 1
ATOM 961 C CA . THR A 1 118 ? -12.906 2.82 7.656 1 85.19 118 THR A CA 1
ATOM 962 C C . THR A 1 118 ? -11.586 3.104 6.949 1 85.19 118 THR A C 1
ATOM 964 O O . THR A 1 118 ? -10.68 2.266 6.961 1 85.19 118 THR A O 1
ATOM 967 N N . ASP A 1 119 ? -11.484 4.242 6.371 1 82.19 119 ASP A N 1
ATOM 968 C CA . ASP A 1 119 ? -10.258 4.641 5.695 1 82.19 119 ASP A CA 1
ATOM 969 C C . ASP A 1 119 ? -9.078 4.656 6.66 1 82.19 119 ASP A C 1
ATOM 971 O O . ASP A 1 119 ? -7.961 4.273 6.297 1 82.19 119 ASP A O 1
ATOM 975 N N . MET A 1 120 ? -9.367 5.07 7.855 1 85.69 120 MET A N 1
ATOM 976 C CA . MET A 1 120 ? -8.289 5.137 8.836 1 85.69 120 MET A CA 1
ATOM 977 C C . MET A 1 120 ? -7.863 3.736 9.266 1 85.69 120 MET A C 1
ATOM 979 O O . MET A 1 120 ? -6.68 3.494 9.516 1 85.69 120 MET A O 1
ATOM 983 N N . ASP A 1 121 ? -8.789 2.836 9.297 1 88.75 121 ASP A N 1
ATOM 984 C CA . ASP A 1 121 ? -8.438 1.45 9.594 1 88.75 121 ASP A CA 1
ATOM 985 C C . ASP A 1 121 ? -7.547 0.858 8.508 1 88.75 121 ASP A C 1
ATOM 987 O O . ASP A 1 121 ? -6.586 0.147 8.805 1 88.75 121 ASP A O 1
ATOM 991 N N . LYS A 1 122 ? -7.949 1.175 7.312 1 89.06 122 LYS A N 1
ATOM 992 C CA . LYS A 1 122 ? -7.164 0.678 6.188 1 89.06 122 LYS A CA 1
ATOM 993 C C . LYS A 1 122 ? -5.762 1.278 6.191 1 89.06 122 LYS A C 1
ATOM 995 O O . LYS A 1 122 ? -4.785 0.593 5.871 1 89.06 122 LYS A O 1
ATOM 1000 N N . PHE A 1 123 ? -5.75 2.504 6.594 1 91.31 123 PHE A N 1
ATOM 1001 C CA . PHE A 1 123 ? -4.449 3.15 6.707 1 91.31 123 PHE A CA 1
ATOM 1002 C C . PHE A 1 123 ? -3.582 2.445 7.742 1 91.31 123 PHE A C 1
ATOM 1004 O O . PHE A 1 123 ? -2.406 2.172 7.492 1 91.31 123 PHE A O 1
ATOM 1011 N N . TYR A 1 124 ? -4.141 2.133 8.812 1 90.38 124 TYR A N 1
ATOM 1012 C CA . TYR A 1 124 ? -3.385 1.484 9.875 1 90.38 124 TYR A CA 1
ATOM 1013 C C . TYR A 1 124 ? -2.916 0.099 9.453 1 90.38 124 TYR A C 1
ATOM 1015 O O . TYR A 1 124 ? -1.812 -0.325 9.797 1 90.38 124 TYR A O 1
ATOM 1023 N N . CYS A 1 125 ? -3.709 -0.523 8.711 1 90.81 125 CYS A N 1
ATOM 1024 C CA . CYS A 1 125 ? -3.301 -1.82 8.18 1 90.81 125 CYS A CA 1
ATOM 1025 C C . CYS A 1 125 ? -2.105 -1.676 7.25 1 90.81 125 CYS A C 1
ATOM 1027 O O . CYS A 1 125 ? -1.133 -2.424 7.359 1 90.81 125 CYS A O 1
ATOM 1029 N N . ASP A 1 126 ? -2.232 -0.65 6.398 1 89.06 126 ASP A N 1
ATOM 1030 C CA . ASP A 1 126 ? -1.128 -0.405 5.473 1 89.06 126 ASP A CA 1
ATOM 1031 C C . ASP A 1 126 ? 0.146 -0.03 6.227 1 89.06 126 ASP A C 1
ATOM 1033 O O . ASP A 1 126 ? 1.245 -0.428 5.836 1 89.06 126 ASP A O 1
ATOM 1037 N N . ARG A 1 127 ? -0.052 0.7 7.262 1 89.69 127 ARG A N 1
ATOM 1038 C CA . ARG A 1 127 ? 1.09 1.121 8.062 1 89.69 127 ARG A CA 1
ATOM 1039 C C . ARG A 1 127 ? 1.784 -0.078 8.703 1 89.69 127 ARG A C 1
ATOM 1041 O O . ARG A 1 127 ? 3.016 -0.149 8.727 1 89.69 127 ARG A O 1
ATOM 1048 N N . ILE A 1 128 ? 1.034 -0.983 9.156 1 87.69 128 ILE A N 1
ATOM 1049 C CA . ILE A 1 128 ? 1.581 -2.18 9.789 1 87.69 128 ILE A CA 1
ATOM 1050 C C . ILE A 1 128 ? 2.316 -3.021 8.75 1 87.69 128 ILE A C 1
ATOM 1052 O O . ILE A 1 128 ? 3.414 -3.521 9.008 1 87.69 128 ILE A O 1
ATOM 1056 N N . ILE A 1 129 ? 1.7 -3.125 7.625 1 83.81 129 ILE A N 1
ATOM 1057 C CA . ILE A 1 129 ? 2.33 -3.871 6.543 1 83.81 129 ILE A CA 1
ATOM 1058 C C . ILE A 1 129 ? 3.678 -3.238 6.195 1 83.81 129 ILE A C 1
ATOM 1060 O O . ILE A 1 129 ? 4.68 -3.943 6.039 1 83.81 129 ILE A O 1
ATOM 1064 N N . GLY A 1 130 ? 3.654 -1.933 6.043 1 83.38 130 GLY A N 1
ATOM 1065 C CA . GLY A 1 130 ? 4.891 -1.219 5.758 1 83.38 130 GLY A CA 1
ATOM 1066 C C . GLY A 1 130 ? 5.949 -1.406 6.828 1 83.38 130 GLY A C 1
ATOM 1067 O O . GLY A 1 130 ? 7.121 -1.617 6.52 1 83.38 130 GLY A O 1
ATOM 1068 N N . LYS A 1 131 ? 5.535 -1.376 8.062 1 82.75 131 LYS A N 1
ATOM 1069 C CA . LYS A 1 131 ? 6.469 -1.516 9.172 1 82.75 131 LYS A CA 1
ATOM 1070 C C . LYS A 1 131 ? 7.07 -2.918 9.211 1 82.75 131 LYS A C 1
ATOM 1072 O O . LYS A 1 131 ? 8.266 -3.078 9.469 1 82.75 131 LYS A O 1
ATOM 1077 N N . V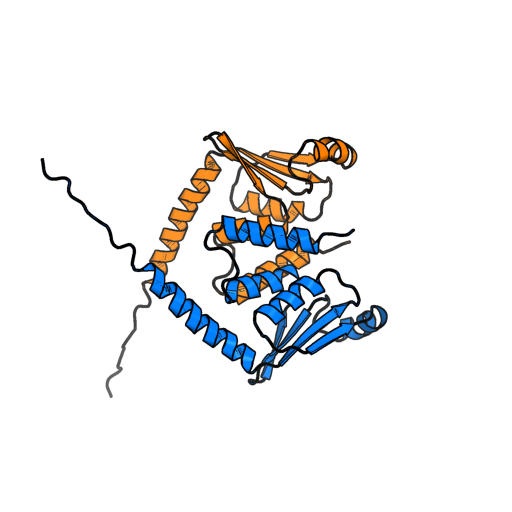AL A 1 132 ? 6.246 -3.861 9.047 1 78.44 132 VAL A N 1
ATOM 1078 C CA . VAL A 1 132 ? 6.691 -5.25 9.102 1 78.44 132 VAL A CA 1
ATOM 1079 C C . VAL A 1 132 ? 7.625 -5.543 7.926 1 78.44 132 VAL A C 1
ATOM 1081 O O . VAL A 1 132 ? 8.609 -6.273 8.07 1 78.44 132 VAL A O 1
ATOM 1084 N N . SER A 1 133 ? 7.336 -4.895 6.812 1 71.75 133 SER A N 1
ATOM 1085 C CA . SER A 1 133 ? 8.086 -5.184 5.594 1 71.75 133 SER A CA 1
ATOM 1086 C C . SER A 1 133 ? 9.398 -4.414 5.562 1 71.75 133 SER A C 1
ATOM 1088 O O . SER A 1 133 ? 10.367 -4.855 4.93 1 71.75 133 SER A O 1
ATOM 1090 N N . ASN A 1 134 ? 9.336 -3.207 6.051 1 63.59 134 ASN A N 1
ATOM 1091 C CA . ASN A 1 134 ? 10.523 -2.365 5.984 1 63.59 134 ASN A CA 1
ATOM 1092 C C . ASN A 1 134 ? 11.43 -2.58 7.195 1 63.59 134 ASN A C 1
ATOM 1094 O O . ASN A 1 134 ? 12.258 -1.729 7.512 1 63.59 134 ASN A O 1
ATOM 1098 N N . ARG A 1 135 ? 11.133 -3.582 8.008 1 56.19 135 ARG A N 1
ATOM 1099 C CA . ARG A 1 135 ? 12.047 -3.85 9.117 1 56.19 135 ARG A CA 1
ATOM 1100 C C . ARG A 1 135 ? 13.414 -4.289 8.602 1 56.19 135 ARG A C 1
ATOM 1102 O O . ARG A 1 135 ? 13.656 -5.484 8.422 1 56.19 135 ARG A O 1
ATOM 1109 N N . LYS A 1 136 ? 14.023 -3.504 7.625 1 44.25 136 LYS A N 1
ATOM 1110 C CA . LYS A 1 136 ? 15.453 -3.756 7.48 1 44.25 136 LYS A CA 1
ATOM 1111 C C . LYS A 1 136 ? 16.156 -3.689 8.828 1 44.25 136 LYS A C 1
ATOM 1113 O O . LYS A 1 136 ? 16.078 -2.678 9.531 1 44.25 136 LYS A O 1
ATOM 1118 N N . ILE A 1 137 ? 16.172 -4.715 9.5 1 29.94 137 ILE A N 1
ATOM 1119 C CA . ILE A 1 137 ? 17.188 -4.934 10.516 1 29.94 137 ILE A CA 1
ATOM 1120 C C . ILE A 1 137 ? 18.578 -4.629 9.938 1 29.94 137 ILE A C 1
ATOM 1122 O O . ILE A 1 137 ? 18.859 -4.98 8.797 1 29.94 137 ILE A O 1
ATOM 1126 N N . MET B 1 1 ? -41.938 -6.75 -38.188 1 25.06 1 MET B N 1
ATOM 1127 C CA . MET B 1 1 ? -40.531 -7.012 -37.812 1 25.06 1 MET B CA 1
ATOM 1128 C C . MET B 1 1 ? -40 -5.953 -36.875 1 25.06 1 MET B C 1
ATOM 1130 O O . MET B 1 1 ? -39.531 -4.898 -37.312 1 25.06 1 MET B O 1
ATOM 1134 N N . GLU B 1 2 ? -40.656 -5.551 -35.781 1 25 2 GLU B N 1
ATOM 1135 C CA . GLU B 1 2 ? -40.75 -4.445 -34.844 1 25 2 GLU B CA 1
ATOM 1136 C C . GLU B 1 2 ? -39.562 -4.406 -33.906 1 25 2 GLU B C 1
ATOM 1138 O O . GLU B 1 2 ? -39.156 -5.441 -33.375 1 25 2 GLU B O 1
ATOM 1143 N N . GLU B 1 3 ? -38.625 -3.297 -33.969 1 25.88 3 GLU B N 1
ATOM 1144 C CA . GLU B 1 3 ? -37.344 -2.85 -33.406 1 25.88 3 GLU B CA 1
ATOM 1145 C C . GLU B 1 3 ? -37.469 -2.67 -31.906 1 25.88 3 GLU B C 1
ATOM 1147 O O . GLU B 1 3 ? -38.219 -1.829 -31.422 1 25.88 3 GLU B O 1
ATOM 1152 N N . SER B 1 4 ? -37.469 -3.674 -31.062 1 26.66 4 SER B N 1
ATOM 1153 C CA . SER B 1 4 ? -37.594 -3.643 -29.609 1 26.66 4 SER B CA 1
ATOM 1154 C C . SER B 1 4 ? -36.469 -2.867 -28.969 1 26.66 4 SER B C 1
ATOM 1156 O O . SER B 1 4 ? -35.312 -3.285 -29.031 1 26.66 4 SER B O 1
ATOM 1158 N N . GLU B 1 5 ? -36.438 -1.492 -28.859 1 26.31 5 GLU B N 1
ATOM 1159 C CA . GLU B 1 5 ? -35.594 -0.417 -28.344 1 26.31 5 GLU B CA 1
ATOM 1160 C C . GLU B 1 5 ? -35.406 -0.564 -26.844 1 26.31 5 GLU B C 1
ATOM 1162 O O . GLU B 1 5 ? -36 0.161 -26.047 1 26.31 5 GLU B O 1
ATOM 1167 N N . SER B 1 6 ? -35.531 -1.704 -26.172 1 25.78 6 SER B N 1
ATOM 1168 C CA . SER B 1 6 ? -35.531 -1.603 -24.703 1 25.78 6 SER B CA 1
ATOM 1169 C C . SER B 1 6 ? -34.25 -1.021 -24.188 1 25.78 6 SER B C 1
ATOM 1171 O O . SER B 1 6 ? -33.188 -1.653 -24.297 1 25.78 6 SER B O 1
ATOM 1173 N N . LEU B 1 7 ? -33.844 0.334 -24.375 1 27.27 7 LEU B N 1
ATOM 1174 C CA . LEU B 1 7 ? -32.75 1.21 -24 1 27.27 7 LEU B CA 1
ATOM 1175 C C . LEU B 1 7 ? -32.625 1.302 -22.484 1 27.27 7 LEU B C 1
ATOM 1177 O O . LEU B 1 7 ? -33.5 1.832 -21.812 1 27.27 7 LEU B O 1
ATOM 1181 N N . TYR B 1 8 ? -32.188 0.354 -21.688 1 30.47 8 TYR B N 1
ATOM 1182 C CA . TYR B 1 8 ? -32.094 0.329 -20.234 1 30.47 8 TYR B CA 1
ATOM 1183 C C . TYR B 1 8 ? -31.266 1.494 -19.719 1 30.47 8 TYR B C 1
ATOM 1185 O O . TYR B 1 8 ? -30.172 1.755 -20.219 1 30.47 8 TYR B O 1
ATOM 1193 N N . PRO B 1 9 ? -31.75 2.725 -19.172 1 32.31 9 PRO B N 1
ATOM 1194 C CA . PRO B 1 9 ? -31.125 3.949 -18.672 1 32.31 9 PRO B CA 1
ATOM 1195 C C . PRO B 1 9 ? -30.219 3.697 -17.469 1 32.31 9 PRO B C 1
ATOM 1197 O O . PRO B 1 9 ? -30.688 3.178 -16.453 1 32.31 9 PRO B O 1
ATOM 1200 N N . CYS B 1 10 ? -28.984 3.277 -17.578 1 30.2 10 CYS B N 1
ATOM 1201 C CA . CYS B 1 10 ? -27.984 3.1 -16.516 1 30.2 10 CYS B CA 1
ATOM 1202 C C . CYS B 1 10 ? -27.766 4.398 -15.758 1 30.2 10 CYS B C 1
ATOM 1204 O O . CYS B 1 10 ? -26.938 5.219 -16.156 1 30.2 10 CYS B O 1
ATOM 1206 N N . GLY B 1 11 ? -28.672 5.309 -15.453 1 34.28 11 GLY B N 1
ATOM 1207 C CA . GLY B 1 11 ? -28.656 6.602 -14.789 1 34.28 11 GLY B CA 1
ATOM 1208 C C . GLY B 1 11 ? -28.031 6.559 -13.414 1 34.28 11 GLY B C 1
ATOM 1209 O O . GLY B 1 11 ? -27.859 7.594 -12.766 1 34.28 11 GLY B O 1
ATOM 1210 N N . GLY B 1 12 ? -28.172 5.586 -12.531 1 34.69 12 GLY B N 1
ATOM 1211 C CA . GLY B 1 12 ? -27.969 5.668 -11.094 1 34.69 12 GLY B CA 1
ATOM 1212 C C . GLY B 1 12 ? -26.516 5.832 -10.703 1 34.69 12 GLY B C 1
ATOM 1213 O O . GLY B 1 12 ? -26.156 5.684 -9.531 1 34.69 12 GLY B O 1
ATOM 1214 N N . ILE B 1 13 ? -25.625 5.766 -11.492 1 37.38 13 ILE B N 1
ATOM 1215 C CA . ILE B 1 13 ? -24.203 5.75 -11.188 1 37.38 13 ILE B CA 1
ATOM 1216 C C . ILE B 1 13 ? -23.766 7.133 -10.703 1 37.38 13 ILE B C 1
ATOM 1218 O O . ILE B 1 13 ? -22.672 7.285 -10.148 1 37.38 13 ILE B O 1
ATOM 1222 N N . ASP B 1 14 ? -24.484 8.188 -11.062 1 39.16 14 ASP B N 1
ATOM 1223 C CA . ASP B 1 14 ? -24.031 9.547 -10.773 1 39.16 14 ASP B CA 1
ATOM 1224 C C . ASP B 1 14 ? -24.156 9.859 -9.281 1 39.16 14 ASP B C 1
ATOM 1226 O O . ASP B 1 14 ? -23.625 10.867 -8.812 1 39.16 14 ASP B O 1
ATOM 1230 N N . ARG B 1 15 ? -25.047 9.242 -8.625 1 38.59 15 ARG B N 1
ATOM 1231 C CA . ARG B 1 15 ? -25.312 9.633 -7.246 1 38.59 15 ARG B CA 1
ATOM 1232 C C . ARG B 1 15 ? -24.125 9.328 -6.34 1 38.59 15 ARG B C 1
ATOM 1234 O O . ARG B 1 15 ? -23.844 10.078 -5.402 1 38.59 15 ARG B O 1
ATOM 1241 N N . ASP B 1 16 ? -23.5 8.195 -6.504 1 46.94 16 ASP B N 1
ATOM 1242 C CA . ASP B 1 16 ? -22.391 7.789 -5.656 1 46.94 16 ASP B CA 1
ATOM 1243 C C . ASP B 1 16 ? -21.188 8.719 -5.836 1 46.94 16 ASP B C 1
ATOM 1245 O O . ASP B 1 16 ? -20.422 8.938 -4.895 1 46.94 16 ASP B O 1
ATOM 1249 N N . ARG B 1 17 ? -21.125 9.258 -7.043 1 42.81 17 ARG B N 1
ATOM 1250 C CA . ARG B 1 17 ? -20.031 10.211 -7.234 1 42.81 17 ARG B CA 1
ATOM 1251 C C . ARG B 1 17 ? -20.266 11.484 -6.434 1 42.81 17 ARG B C 1
ATOM 1253 O O . ARG B 1 17 ? -19.344 12.039 -5.848 1 42.81 17 ARG B O 1
ATOM 1260 N N . LYS B 1 18 ? -21.391 11.945 -6.527 1 45.56 18 LYS B N 1
ATOM 1261 C CA . LYS B 1 18 ? -21.734 13.18 -5.824 1 45.56 18 LYS B CA 1
ATOM 1262 C C . LYS B 1 18 ? -21.516 13.031 -4.324 1 45.56 18 LYS B C 1
ATOM 1264 O O . LYS B 1 18 ? -20.984 13.93 -3.676 1 45.56 18 LYS B O 1
ATOM 1269 N N . LEU B 1 19 ? -22.094 11.984 -3.814 1 46.22 19 LEU B N 1
ATOM 1270 C CA . LEU B 1 19 ? -21.906 11.719 -2.393 1 46.22 19 LEU B CA 1
ATOM 1271 C C . LEU B 1 19 ? -20.422 11.57 -2.061 1 46.22 19 LEU B C 1
ATOM 1273 O O . LEU B 1 19 ? -19.969 12.031 -1.012 1 46.22 19 LEU B O 1
ATOM 1277 N N . SER B 1 20 ? -19.812 10.984 -3.029 1 50.81 20 SER B N 1
ATOM 1278 C CA . SER B 1 20 ? -18.359 10.867 -2.838 1 50.81 20 SER B CA 1
ATOM 1279 C C . SER B 1 20 ? -17.688 12.242 -2.887 1 50.81 20 SER B C 1
ATOM 1281 O O . SER B 1 20 ? -16.766 12.508 -2.123 1 50.81 20 SER B O 1
ATOM 1283 N N . SER B 1 21 ? -18.266 13.039 -3.732 1 49.91 21 SER B N 1
ATOM 1284 C CA . SER B 1 21 ? -17.75 14.406 -3.779 1 49.91 21 SER B CA 1
ATOM 1285 C C . SER B 1 21 ? -18 15.141 -2.471 1 49.91 21 SER B C 1
ATOM 1287 O O . SER B 1 21 ? -17.156 15.883 -1.987 1 49.91 21 SER B O 1
ATOM 1289 N N . ILE B 1 22 ? -19.234 15.039 -2.008 1 45.19 22 ILE B N 1
ATOM 1290 C CA . ILE B 1 22 ? -19.609 15.703 -0.766 1 45.19 22 ILE B CA 1
ATOM 1291 C C . ILE B 1 22 ? -18.766 15.172 0.386 1 45.19 22 ILE B C 1
ATOM 1293 O O . ILE B 1 22 ? -18.281 15.953 1.215 1 45.19 22 ILE B O 1
ATOM 1297 N N . VAL B 1 23 ? -18.781 13.859 0.465 1 48.09 23 VAL B N 1
ATOM 1298 C CA . VAL B 1 23 ? -18 13.273 1.54 1 48.09 23 VAL B CA 1
ATOM 1299 C C . VAL B 1 23 ? -16.531 13.68 1.381 1 48.09 23 VAL B C 1
ATOM 1301 O O . VAL B 1 23 ? -15.852 13.969 2.367 1 48.09 23 VAL B O 1
ATOM 1304 N N . ARG B 1 24 ? -16.188 13.711 0.096 1 52 24 ARG B N 1
ATOM 1305 C CA . ARG B 1 24 ? -14.844 14.219 -0.184 1 52 24 ARG B CA 1
ATOM 1306 C C . ARG B 1 24 ? -14.672 15.641 0.338 1 52 24 ARG B C 1
ATOM 1308 O O . ARG B 1 24 ? -13.648 15.969 0.946 1 52 24 ARG B O 1
ATOM 1315 N N . ARG B 1 25 ? -15.641 16.453 -0.037 1 49.28 25 ARG B N 1
ATOM 1316 C CA . ARG B 1 25 ? -15.609 17.844 0.427 1 49.28 25 ARG B CA 1
ATOM 1317 C C . ARG B 1 25 ? -15.625 17.906 1.951 1 49.28 25 ARG B C 1
ATOM 1319 O O . ARG B 1 25 ? -14.945 18.75 2.545 1 49.28 25 ARG B O 1
ATOM 1326 N N . GLN B 1 26 ? -16.422 17.125 2.5 1 48.72 26 GLN B N 1
ATOM 1327 C CA . GLN B 1 26 ? -16.469 17.172 3.957 1 48.72 26 GLN B CA 1
ATOM 1328 C C . GLN B 1 26 ? -15.164 16.672 4.57 1 48.72 26 GLN B C 1
ATOM 1330 O O . GLN B 1 26 ? -14.695 17.219 5.566 1 48.72 26 GLN B O 1
ATOM 1335 N N . LYS B 1 27 ? -14.68 15.625 4.012 1 52.09 27 LYS B N 1
ATOM 1336 C CA . LYS B 1 27 ? -13.422 15.086 4.523 1 52.09 27 LYS B CA 1
ATOM 1337 C C . LYS B 1 27 ? -12.266 16.047 4.262 1 52.09 27 LYS B C 1
ATOM 1339 O O . LYS B 1 27 ? -11.391 16.234 5.113 1 52.09 27 LYS B O 1
ATOM 1344 N N . MET B 1 28 ? -12.422 16.656 3.061 1 49.84 28 MET B N 1
ATOM 1345 C CA . MET B 1 28 ? -11.414 17.672 2.795 1 49.84 28 MET B CA 1
ATOM 1346 C C . MET B 1 28 ? -11.602 18.875 3.723 1 49.84 28 MET B C 1
ATOM 1348 O O . MET B 1 28 ? -10.633 19.531 4.094 1 49.84 28 MET B O 1
ATOM 1352 N N . ALA B 1 29 ? -12.805 19.109 3.984 1 50.62 29 ALA B N 1
ATOM 1353 C CA . ALA B 1 29 ? -13.07 20.234 4.875 1 50.62 29 ALA B CA 1
ATOM 1354 C C . ALA B 1 29 ? -12.375 20.047 6.219 1 50.62 29 ALA B C 1
ATOM 1356 O O . ALA B 1 29 ? -11.867 21.016 6.805 1 50.62 29 ALA B O 1
ATOM 1357 N N . SER B 1 30 ? -12.359 18.859 6.656 1 57.56 30 SER B N 1
ATOM 1358 C CA . SER B 1 30 ? -11.727 18.688 7.961 1 57.56 30 SER B CA 1
ATOM 1359 C C . SER B 1 30 ? -10.219 18.891 7.875 1 57.56 30 SER B C 1
ATOM 1361 O O . SER B 1 30 ? -9.609 19.438 8.797 1 57.56 30 SER B O 1
ATOM 1363 N N . LEU B 1 31 ? -9.773 18.672 6.691 1 62.72 31 LEU B N 1
ATOM 1364 C CA . LEU B 1 31 ? -8.344 18.922 6.527 1 62.72 31 LEU B CA 1
ATOM 1365 C C . LEU B 1 31 ? -8.078 20.375 6.203 1 62.72 31 LEU B C 1
ATOM 1367 O O . LEU B 1 31 ? -6.965 20.875 6.402 1 62.72 31 LEU B O 1
ATOM 1371 N N . ASP B 1 32 ? -9.203 21.016 5.75 1 60.97 32 ASP B N 1
ATOM 1372 C CA . ASP B 1 32 ? -9.062 22.438 5.414 1 60.97 32 ASP B CA 1
ATOM 1373 C C . ASP B 1 32 ? -8.781 23.266 6.668 1 60.97 32 ASP B C 1
ATOM 1375 O O . ASP B 1 32 ? -8.094 24.281 6.602 1 60.97 32 ASP B O 1
ATOM 1379 N N . GLU B 1 33 ? -9.25 22.766 7.758 1 71.69 33 GLU B N 1
ATOM 1380 C CA . GLU B 1 33 ? -9.023 23.531 8.977 1 71.69 33 GLU B CA 1
ATOM 1381 C C . GLU B 1 33 ? -7.871 22.938 9.797 1 71.69 33 GLU B C 1
ATOM 1383 O O . GLU B 1 33 ? -7.535 23.453 10.859 1 71.69 33 GLU B O 1
ATOM 1388 N N . ALA B 1 34 ? -7.203 22.031 9.211 1 85.06 34 ALA B N 1
ATOM 1389 C CA . ALA B 1 34 ? -6.109 21.391 9.938 1 85.06 34 ALA B CA 1
ATOM 1390 C C . ALA B 1 34 ? -4.758 21.891 9.438 1 85.06 34 ALA B C 1
ATOM 1392 O O . ALA B 1 34 ? -4.645 22.375 8.312 1 85.06 34 ALA B O 1
ATOM 1393 N N . THR B 1 35 ? -3.834 22.016 10.352 1 91.75 35 THR B N 1
ATOM 1394 C CA . THR B 1 35 ? -2.461 22.312 9.969 1 91.75 35 THR B CA 1
ATOM 1395 C C . THR B 1 35 ? -1.701 21.031 9.625 1 91.75 35 THR B C 1
ATOM 1397 O O . THR B 1 35 ? -1.555 20.156 10.469 1 91.75 35 THR B O 1
ATOM 1400 N N . ILE B 1 36 ? -1.292 21.016 8.367 1 94.19 36 ILE B N 1
ATOM 1401 C CA . ILE B 1 36 ? -0.586 19.828 7.898 1 94.19 36 ILE B CA 1
ATOM 1402 C C . ILE B 1 36 ? 0.906 20.125 7.777 1 94.19 36 ILE B C 1
ATOM 1404 O O . ILE B 1 36 ? 1.298 21.141 7.188 1 94.19 36 ILE B O 1
ATOM 1408 N N . THR B 1 37 ? 1.751 19.297 8.391 1 94.88 37 THR B N 1
ATOM 1409 C CA . THR B 1 37 ? 3.203 19.375 8.281 1 94.88 37 THR B CA 1
ATOM 1410 C C . THR B 1 37 ? 3.779 18.078 7.727 1 94.88 37 THR B C 1
ATOM 1412 O O . THR B 1 37 ? 3.42 16.984 8.18 1 94.88 37 THR B O 1
ATOM 1415 N N . PHE B 1 38 ? 4.59 18.25 6.727 1 95.88 38 PHE B N 1
ATOM 1416 C CA . PHE B 1 38 ? 5.188 17.094 6.074 1 95.88 38 PHE B CA 1
ATOM 1417 C C . PHE B 1 38 ? 6.676 17 6.395 1 95.88 38 PHE B C 1
ATOM 1419 O O . PHE B 1 38 ? 7.465 17.844 5.949 1 95.88 38 PHE B O 1
ATOM 1426 N N . TYR B 1 39 ? 7.062 15.914 7.195 1 94 39 TYR B N 1
ATOM 1427 C CA . TYR B 1 39 ? 8.453 15.672 7.578 1 94 39 TYR B CA 1
ATOM 1428 C C . TYR B 1 39 ? 9.094 14.625 6.672 1 94 39 TYR B C 1
ATOM 1430 O O . TYR B 1 39 ? 8.508 13.562 6.43 1 94 39 TYR B O 1
ATOM 1438 N N . HIS B 1 40 ? 10.234 14.93 6.109 1 93 40 HIS B N 1
ATOM 1439 C CA . HIS B 1 40 ? 10.961 13.961 5.293 1 93 40 HIS B CA 1
ATOM 1440 C C . HIS B 1 40 ? 12.461 14.234 5.316 1 93 40 HIS B C 1
ATOM 1442 O O . HIS B 1 40 ? 12.891 15.344 5.664 1 93 40 HIS B O 1
ATOM 1448 N N . MET B 1 41 ? 13.195 13.102 5.102 1 90.81 41 MET B N 1
ATOM 1449 C CA . MET B 1 41 ? 14.633 13.312 4.961 1 90.81 41 MET B CA 1
ATOM 1450 C C . MET B 1 41 ? 14.953 14.102 3.697 1 90.81 41 MET B C 1
ATOM 1452 O O . MET B 1 41 ? 14.266 13.961 2.684 1 90.81 41 MET B O 1
ATOM 1456 N N . LYS B 1 42 ? 16.047 14.75 3.959 1 86.62 42 LYS B N 1
ATOM 1457 C CA . LYS B 1 42 ? 16.5 15.461 2.771 1 86.62 42 LYS B CA 1
ATOM 1458 C C . LYS B 1 42 ? 16.875 14.492 1.654 1 86.62 42 LYS B C 1
ATOM 1460 O O . LYS B 1 42 ? 17.516 13.469 1.9 1 86.62 42 LYS B O 1
ATOM 1465 N N . LYS B 1 43 ? 16.281 14.516 0.437 1 82.06 43 LYS B N 1
ATOM 1466 C CA . LYS B 1 43 ? 16.562 13.695 -0.74 1 82.06 43 LYS B CA 1
ATOM 1467 C C . LYS B 1 43 ? 15.852 12.352 -0.661 1 82.06 43 LYS B C 1
ATOM 1469 O O . LYS B 1 43 ? 16.375 11.336 -1.12 1 82.06 43 LYS B O 1
ATOM 1474 N N . CYS B 1 44 ? 14.992 12.273 0.127 1 82.69 44 CYS B N 1
ATOM 1475 C CA . CYS B 1 44 ? 14.195 11.055 0.184 1 82.69 44 CYS B CA 1
ATOM 1476 C C . CYS B 1 44 ? 13.43 10.844 -1.118 1 82.69 44 CYS B C 1
ATOM 1478 O O . CYS B 1 44 ? 12.68 11.711 -1.554 1 82.69 44 CYS B O 1
ATOM 1480 N N . PRO B 1 45 ? 13.656 9.711 -1.662 1 81.25 45 PRO B N 1
ATOM 1481 C CA . PRO B 1 45 ? 12.977 9.445 -2.932 1 81.25 45 PRO B CA 1
ATOM 1482 C C . PRO B 1 45 ? 11.469 9.297 -2.77 1 81.25 45 PRO B C 1
ATOM 1484 O O . PRO B 1 45 ? 10.727 9.375 -3.754 1 81.25 45 PRO B O 1
ATOM 1487 N N . TYR B 1 46 ? 10.984 9.188 -1.623 1 85.62 46 TYR B N 1
ATOM 1488 C CA . TYR B 1 46 ? 9.57 8.945 -1.393 1 85.62 46 TYR B CA 1
ATOM 1489 C C . TYR B 1 46 ? 8.82 10.258 -1.204 1 85.62 46 TYR B C 1
ATOM 1491 O O . TYR B 1 46 ? 7.586 10.289 -1.264 1 85.62 46 TYR B O 1
ATOM 1499 N N . SER B 1 47 ? 9.531 11.234 -0.971 1 90.69 47 SER B N 1
ATOM 1500 C CA . SER B 1 47 ? 8.891 12.5 -0.622 1 90.69 47 SER B CA 1
ATOM 1501 C C . SER B 1 47 ? 8.25 13.148 -1.843 1 90.69 47 SER B C 1
ATOM 1503 O O . SER B 1 47 ? 7.199 13.789 -1.732 1 90.69 47 SER B O 1
ATOM 1505 N N . GLY B 1 48 ? 8.797 12.945 -3.027 1 90.25 48 GLY B N 1
ATOM 1506 C CA . GLY B 1 48 ? 8.32 13.555 -4.254 1 90.25 48 GLY B CA 1
ATOM 1507 C C . GLY B 1 48 ? 6.879 13.203 -4.574 1 90.25 48 GLY B C 1
ATOM 1508 O O . GLY B 1 48 ? 6.023 14.086 -4.664 1 90.25 48 GLY B O 1
ATOM 1509 N N . PRO B 1 49 ? 6.629 11.93 -4.695 1 89.88 49 PRO B N 1
ATOM 1510 C CA . PRO B 1 49 ? 5.258 11.516 -5 1 89.88 49 PRO B CA 1
ATOM 1511 C C . PRO B 1 49 ? 4.246 12.016 -3.971 1 89.88 49 PRO B C 1
ATOM 1513 O O . PRO B 1 49 ? 3.133 12.406 -4.332 1 89.88 49 PRO B O 1
ATOM 1516 N N . ILE B 1 50 ? 4.566 12.07 -2.742 1 93.31 50 ILE B N 1
ATOM 1517 C CA . ILE B 1 50 ? 3.66 12.531 -1.697 1 93.31 50 ILE B CA 1
ATOM 1518 C C . ILE B 1 50 ? 3.385 14.023 -1.875 1 93.31 50 ILE B C 1
ATOM 1520 O O . ILE B 1 50 ? 2.238 14.469 -1.773 1 93.31 50 ILE B O 1
ATOM 1524 N N . LYS B 1 51 ? 4.441 14.75 -2.166 1 93.62 51 LYS B N 1
ATOM 1525 C CA . LYS B 1 51 ? 4.285 16.188 -2.389 1 93.62 51 LYS B CA 1
ATOM 1526 C C . LYS B 1 51 ? 3.393 16.453 -3.596 1 93.62 51 LYS B C 1
ATOM 1528 O O . LYS B 1 51 ? 2.557 17.359 -3.564 1 93.62 51 LYS B O 1
ATOM 1533 N N . LEU B 1 52 ? 3.625 15.719 -4.574 1 92.69 52 LEU B N 1
ATOM 1534 C CA . LEU B 1 52 ? 2.793 15.859 -5.762 1 92.69 52 LEU B CA 1
ATOM 1535 C C . LEU B 1 52 ? 1.331 15.57 -5.441 1 92.69 52 LEU B C 1
ATOM 1537 O O . LEU B 1 52 ? 0.436 16.281 -5.91 1 92.69 52 LEU B O 1
ATOM 1541 N N . LEU B 1 53 ? 1.109 14.586 -4.66 1 92.12 53 LEU B N 1
ATOM 1542 C CA . LEU B 1 53 ? -0.246 14.211 -4.27 1 92.12 53 LEU B CA 1
ATOM 1543 C C . LEU B 1 53 ? -0.89 15.312 -3.432 1 92.12 53 LEU B C 1
ATOM 1545 O O . LEU B 1 53 ? -2.045 15.68 -3.662 1 92.12 53 LEU B O 1
ATOM 1549 N N . LEU B 1 54 ? -0.159 15.844 -2.502 1 93 54 LEU B N 1
ATOM 1550 C CA . LEU B 1 54 ? -0.675 16.922 -1.67 1 93 54 LEU B CA 1
ATOM 1551 C C . LEU B 1 54 ? -1.009 18.156 -2.514 1 93 54 LEU B C 1
ATOM 1553 O O . LEU B 1 54 ? -2.047 18.781 -2.312 1 93 54 LEU B O 1
ATOM 1557 N N . ALA B 1 55 ? -0.131 18.422 -3.404 1 93.75 55 ALA B N 1
ATOM 1558 C CA . ALA B 1 55 ? -0.352 19.562 -4.301 1 93.75 55 ALA B CA 1
ATOM 1559 C C . ALA B 1 55 ? -1.58 19.328 -5.18 1 93.75 55 ALA B C 1
ATOM 1561 O O . ALA B 1 55 ? -2.404 20.234 -5.348 1 93.75 55 ALA B O 1
ATOM 1562 N N . HIS B 1 56 ? -1.708 18.156 -5.695 1 92.31 56 HIS B N 1
ATOM 1563 C CA . HIS B 1 56 ? -2.846 17.797 -6.535 1 92.31 56 HIS B CA 1
ATOM 1564 C C . HIS B 1 56 ? -4.16 17.969 -5.781 1 92.31 56 HIS B C 1
ATOM 1566 O O . HIS B 1 56 ? -5.168 18.375 -6.363 1 92.31 56 HIS B O 1
ATOM 1572 N N . LEU B 1 57 ? -4.18 17.672 -4.566 1 89.69 57 LEU B N 1
ATOM 1573 C CA . LEU B 1 57 ? -5.383 17.75 -3.746 1 89.69 57 LEU B CA 1
ATOM 1574 C C . LEU B 1 57 ? -5.566 19.141 -3.176 1 89.69 57 LEU B C 1
ATOM 1576 O O . LEU B 1 57 ? -6.516 19.391 -2.43 1 89.69 57 LEU B O 1
ATOM 1580 N N . ASN B 1 58 ? -4.598 20 -3.467 1 91.44 58 ASN B N 1
ATOM 1581 C CA . ASN B 1 58 ? -4.617 21.391 -3.043 1 91.44 58 ASN B CA 1
ATOM 1582 C C . ASN B 1 58 ? -4.598 21.516 -1.522 1 91.44 58 ASN B C 1
ATOM 1584 O O . ASN B 1 58 ? -5.297 22.359 -0.954 1 91.44 58 ASN B O 1
ATOM 1588 N N . PHE B 1 59 ? -3.9 20.641 -0.946 1 89.25 59 PHE B N 1
ATOM 1589 C CA . PHE B 1 59 ? -3.689 20.734 0.493 1 89.25 59 PHE B CA 1
ATOM 1590 C C . PHE B 1 59 ? -2.551 21.703 0.805 1 89.25 59 PHE B C 1
ATOM 1592 O O . PHE B 1 59 ? -1.467 21.594 0.227 1 89.25 59 PHE B O 1
ATOM 1599 N N . LYS B 1 60 ? -2.867 22.625 1.61 1 92.19 60 LYS B N 1
ATOM 1600 C CA . LYS B 1 60 ? -1.795 23.469 2.129 1 92.19 60 LYS B CA 1
ATOM 1601 C C . LYS B 1 60 ? -1.019 22.75 3.232 1 92.19 60 LYS B C 1
ATOM 1603 O O . LYS B 1 60 ? -1.613 22.203 4.16 1 92.19 60 LYS B O 1
ATOM 1608 N N . TYR B 1 61 ? 0.245 22.703 2.99 1 94.88 61 TYR B N 1
ATOM 1609 C CA . TYR B 1 61 ? 1.059 22.031 3.998 1 94.88 61 TYR B CA 1
ATOM 1610 C C . TYR B 1 61 ? 2.408 22.734 4.16 1 94.88 61 TYR B C 1
ATOM 1612 O O . TYR B 1 61 ? 2.857 23.438 3.26 1 94.88 61 TYR B O 1
ATOM 1620 N N . THR B 1 62 ? 2.957 22.562 5.332 1 95.75 62 THR B N 1
ATOM 1621 C CA . THR B 1 62 ? 4.316 23.016 5.586 1 95.75 62 THR B CA 1
ATOM 1622 C C . THR B 1 62 ? 5.328 21.922 5.293 1 95.75 62 THR B C 1
ATOM 1624 O O . THR B 1 62 ? 5.219 20.812 5.832 1 95.75 62 THR B O 1
ATOM 1627 N N . ASP B 1 63 ? 6.25 22.125 4.43 1 95.69 63 ASP B N 1
ATOM 1628 C CA . ASP B 1 63 ? 7.297 21.172 4.051 1 95.69 63 ASP B CA 1
ATOM 1629 C C . ASP B 1 63 ? 8.5 21.281 4.988 1 95.69 63 ASP B C 1
ATOM 1631 O O . ASP B 1 63 ? 9.086 22.359 5.129 1 95.69 63 ASP B O 1
ATOM 1635 N N . VAL B 1 64 ? 8.844 20.203 5.699 1 94 64 VAL B N 1
ATOM 1636 C CA . VAL B 1 64 ? 9.938 20.234 6.672 1 94 64 VAL B CA 1
ATOM 1637 C C . VAL B 1 64 ? 10.961 19.156 6.328 1 94 64 VAL B C 1
ATOM 1639 O O . VAL B 1 64 ? 10.891 18.031 6.836 1 94 64 VAL B O 1
ATOM 1642 N N . PRO B 1 65 ? 11.914 19.5 5.441 1 94.19 65 PRO B N 1
ATOM 1643 C CA . PRO B 1 65 ? 13.039 18.594 5.211 1 94.19 65 PRO B CA 1
ATOM 1644 C C . PRO B 1 65 ? 13.961 18.469 6.422 1 94.19 65 PRO B C 1
ATOM 1646 O O . PRO B 1 65 ? 14.289 19.484 7.059 1 94.19 65 PRO B O 1
ATOM 1649 N N . ILE B 1 66 ? 14.273 17.266 6.773 1 91.56 66 ILE B N 1
ATOM 1650 C CA . ILE B 1 66 ? 15.117 17.016 7.941 1 91.56 66 ILE B CA 1
ATOM 1651 C C . ILE B 1 66 ? 16.438 16.391 7.5 1 91.56 66 ILE B C 1
ATOM 1653 O O . ILE B 1 66 ? 16.453 15.492 6.656 1 91.56 66 ILE B O 1
ATOM 1657 N N . ARG B 1 67 ? 17.531 16.906 8.062 1 91 67 ARG B N 1
ATOM 1658 C CA . ARG B 1 67 ? 18.828 16.297 7.848 1 91 67 ARG B CA 1
ATOM 1659 C C . ARG B 1 67 ? 19 15.055 8.727 1 91 67 ARG B C 1
ATOM 1661 O O . ARG B 1 67 ? 18.391 14.953 9.797 1 91 67 ARG B O 1
ATOM 1668 N N . TYR B 1 68 ? 19.688 14.203 8.242 1 86.94 68 TYR B N 1
ATOM 1669 C CA . TYR B 1 68 ? 19.891 12.945 8.953 1 86.94 68 TYR B CA 1
ATOM 1670 C C . TYR B 1 68 ? 20.312 13.195 10.398 1 86.94 68 TYR B C 1
ATOM 1672 O O . TYR B 1 68 ? 19.812 12.547 11.32 1 86.94 68 TYR B O 1
ATOM 1680 N N . SER B 1 69 ? 21.281 14.086 10.594 1 87.44 69 SER B N 1
ATOM 1681 C CA . SER B 1 69 ? 21.766 14.406 11.93 1 87.44 69 SER B CA 1
ATOM 1682 C C . SER B 1 69 ? 20.656 14.938 12.828 1 87.44 69 SER B C 1
ATOM 1684 O O . SER B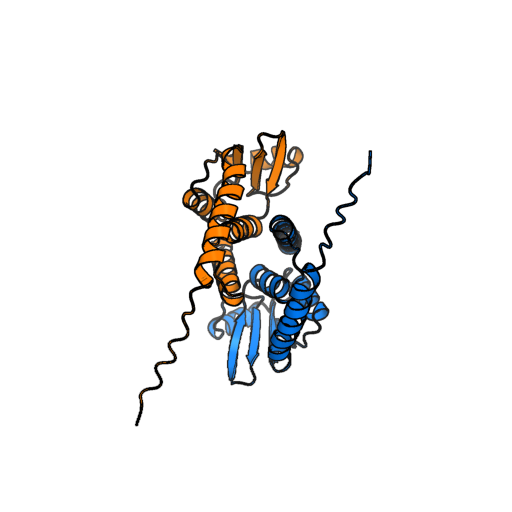 1 69 ? 20.594 14.602 14.008 1 87.44 69 SER B O 1
ATOM 1686 N N . GLU B 1 70 ? 19.828 15.727 12.305 1 85.94 70 GLU B N 1
ATOM 1687 C CA . GLU B 1 70 ? 18.688 16.281 13.031 1 85.94 70 GLU B CA 1
ATOM 1688 C C . GLU B 1 70 ? 17.656 15.203 13.352 1 85.94 70 GLU B C 1
ATOM 1690 O O . GLU B 1 70 ? 17.031 15.227 14.414 1 85.94 70 GLU B O 1
ATOM 1695 N N . TRP B 1 71 ? 17.578 14.32 12.398 1 82.56 71 TRP B N 1
ATOM 1696 C CA . TRP B 1 71 ? 16.609 13.242 12.57 1 82.56 71 TRP B CA 1
ATOM 1697 C C . TRP B 1 71 ? 16.969 12.367 13.766 1 82.56 71 TRP B C 1
ATOM 1699 O O . TRP B 1 71 ? 16.109 11.977 14.547 1 82.56 71 TRP B O 1
ATOM 1709 N N . LEU B 1 72 ? 18.203 12.102 13.961 1 82.69 72 LEU B N 1
ATOM 1710 C CA . LEU B 1 72 ? 18.672 11.266 15.062 1 82.69 72 LEU B CA 1
ATOM 1711 C C . LEU B 1 72 ? 18.312 11.891 16.406 1 82.69 72 LEU B C 1
ATOM 1713 O O . LEU B 1 72 ? 18.031 11.18 17.375 1 82.69 72 LEU B O 1
ATOM 1717 N N . LEU B 1 73 ? 18.219 13.148 16.391 1 80.12 73 LEU B N 1
ATOM 1718 C CA . LEU B 1 73 ? 17.891 13.875 17.625 1 80.12 73 LEU B CA 1
ATOM 1719 C C . LEU B 1 73 ? 16.391 13.93 17.844 1 80.12 73 LEU B C 1
ATOM 1721 O O . LEU B 1 73 ? 15.914 13.711 18.953 1 80.12 73 LEU B O 1
ATOM 1725 N N . ILE B 1 74 ? 15.711 14.094 16.75 1 78.12 74 ILE B N 1
ATOM 1726 C CA . ILE B 1 74 ? 14.273 14.352 16.844 1 78.12 74 ILE B CA 1
ATOM 1727 C C . ILE B 1 74 ? 13.516 13.031 16.938 1 78.12 74 ILE B C 1
ATOM 1729 O O . ILE B 1 74 ? 12.438 12.969 17.531 1 78.12 74 ILE B O 1
ATOM 1733 N N . ARG B 1 75 ? 14.102 11.984 16.312 1 77.25 75 ARG B N 1
ATOM 1734 C CA . ARG B 1 75 ? 13.445 10.68 16.312 1 77.25 75 ARG B CA 1
ATOM 1735 C C . ARG B 1 75 ? 13.133 10.219 17.734 1 77.25 75 ARG B C 1
ATOM 1737 O O . ARG B 1 75 ? 12.102 9.594 17.984 1 77.25 75 ARG B O 1
ATOM 1744 N N . GLU B 1 76 ? 13.945 10.641 18.625 1 76.19 76 GLU B N 1
ATOM 1745 C CA . GLU B 1 76 ? 13.75 10.25 20.016 1 76.19 76 GLU B CA 1
ATOM 1746 C C . GLU B 1 76 ? 12.609 11.031 20.656 1 76.19 76 GLU B C 1
ATOM 1748 O O . GLU B 1 76 ? 11.977 10.555 21.609 1 76.19 76 GLU B O 1
ATOM 1753 N N . GLU B 1 77 ? 12.414 12.156 20.031 1 71.56 77 GLU B N 1
ATOM 1754 C CA . GLU B 1 77 ? 11.398 13.039 20.609 1 71.56 77 GLU B CA 1
ATOM 1755 C C . GLU B 1 77 ? 10.039 12.82 19.953 1 71.56 77 GLU B C 1
ATOM 1757 O O . GLU B 1 77 ? 9 13.102 20.547 1 71.56 77 GLU B O 1
ATOM 1762 N N . LEU B 1 78 ? 10.219 12.375 18.75 1 70.94 78 LEU B N 1
ATOM 1763 C CA . LEU B 1 78 ? 8.969 12.211 18 1 70.94 78 LEU B CA 1
ATOM 1764 C C . LEU B 1 78 ? 8.375 10.828 18.234 1 70.94 78 LEU B C 1
ATOM 1766 O O . LEU B 1 78 ? 9.102 9.875 18.516 1 70.94 78 LEU B O 1
ATOM 1770 N N . ILE B 1 79 ? 7.109 10.852 18.203 1 76.44 79 ILE B N 1
ATOM 1771 C CA . ILE B 1 79 ? 6.391 9.602 18.406 1 76.44 79 ILE B CA 1
ATOM 1772 C C . ILE B 1 79 ? 6.598 8.688 17.203 1 76.44 79 ILE B C 1
ATOM 1774 O O . ILE B 1 79 ? 6.371 7.477 17.281 1 76.44 79 ILE B O 1
ATOM 1778 N N . VAL B 1 80 ? 7.047 9.383 16.156 1 77.06 80 VAL B N 1
ATOM 1779 C CA . VAL B 1 80 ? 7.23 8.57 14.961 1 77.06 80 VAL B CA 1
ATOM 1780 C C . VAL B 1 80 ? 8.711 8.266 14.766 1 77.06 80 VAL B C 1
ATOM 1782 O O . VAL B 1 80 ? 9.57 9.109 15.055 1 77.06 80 VAL B O 1
ATOM 1785 N N . SER B 1 81 ? 8.969 7.133 14.367 1 76.44 81 SER B N 1
ATOM 1786 C CA . SER B 1 81 ? 10.359 6.715 14.211 1 76.44 81 SER B CA 1
ATOM 1787 C C . SER B 1 81 ? 10.75 6.633 12.734 1 76.44 81 SER B C 1
ATOM 1789 O O . SER B 1 81 ? 11.875 6.266 12.406 1 76.44 81 SER B O 1
ATOM 1791 N N . ARG B 1 82 ? 9.812 7.102 11.914 1 82.38 82 ARG B N 1
ATOM 1792 C CA . ARG B 1 82 ? 10.133 6.965 10.5 1 82.38 82 ARG B CA 1
ATOM 1793 C C . ARG B 1 82 ? 9.625 8.164 9.703 1 82.38 82 ARG B C 1
ATOM 1795 O O . ARG B 1 82 ? 8.57 8.727 10.023 1 82.38 82 ARG B O 1
ATOM 1802 N N . VAL B 1 83 ? 10.414 8.586 8.812 1 87.69 83 VAL B N 1
ATOM 1803 C CA . VAL B 1 83 ? 10.039 9.602 7.836 1 87.69 83 VAL B CA 1
ATOM 1804 C C . VAL B 1 83 ? 10.109 9.023 6.426 1 87.69 83 VAL B C 1
ATOM 1806 O O . VAL B 1 83 ? 10.883 8.094 6.168 1 87.69 83 VAL B O 1
ATOM 1809 N N . PRO B 1 84 ? 9.305 9.422 5.527 1 91.5 84 PRO B N 1
ATOM 1810 C CA . PRO B 1 84 ? 8.406 10.578 5.543 1 91.5 84 PRO B CA 1
ATOM 1811 C C . PRO B 1 84 ? 7.195 10.375 6.453 1 91.5 84 PRO B C 1
ATOM 1813 O O . PRO B 1 84 ? 6.75 9.242 6.645 1 91.5 84 PRO B O 1
ATOM 1816 N N . ALA B 1 85 ? 6.707 11.531 7.051 1 93.5 85 ALA B N 1
ATOM 1817 C CA . ALA B 1 85 ? 5.566 11.516 7.957 1 93.5 85 ALA B CA 1
ATOM 1818 C C . ALA B 1 85 ? 4.73 12.781 7.82 1 93.5 85 ALA B C 1
ATOM 1820 O O . ALA B 1 85 ? 5.277 13.875 7.609 1 93.5 85 ALA B O 1
ATOM 1821 N N . LEU B 1 86 ? 3.473 12.609 7.891 1 93.94 86 LEU B N 1
ATOM 1822 C CA . LEU B 1 86 ? 2.543 13.727 7.93 1 93.94 86 LEU B CA 1
ATOM 1823 C C . LEU B 1 86 ? 2.025 13.961 9.352 1 93.94 86 LEU B C 1
ATOM 1825 O O . LEU B 1 86 ? 1.576 13.016 10.008 1 93.94 86 LEU B O 1
ATOM 1829 N N . ARG B 1 87 ? 2.232 15.18 9.766 1 92.75 87 ARG B N 1
ATOM 1830 C CA . ARG B 1 87 ? 1.63 15.609 11.016 1 92.75 87 ARG B CA 1
ATOM 1831 C C . ARG B 1 87 ? 0.388 16.453 10.766 1 92.75 87 ARG B C 1
ATOM 1833 O O . ARG B 1 87 ? 0.469 17.516 10.133 1 92.75 87 ARG B O 1
ATOM 1840 N N . ILE B 1 88 ? -0.719 15.992 11.266 1 91.75 88 ILE B N 1
ATOM 1841 C CA . ILE B 1 88 ? -1.979 16.703 11.07 1 91.75 88 ILE B CA 1
ATOM 1842 C C . ILE B 1 88 ? -2.506 17.188 12.422 1 91.75 88 ILE B C 1
ATOM 1844 O O . ILE B 1 88 ? -2.805 16.391 13.305 1 91.75 88 ILE B O 1
ATOM 1848 N N . GLN B 1 89 ? -2.578 18.422 12.492 1 91.75 89 GLN B N 1
ATOM 1849 C CA . GLN B 1 89 ? -3.139 19.062 13.68 1 91.75 89 GLN B CA 1
ATOM 1850 C C . GLN B 1 89 ? -4.531 19.625 13.406 1 91.75 89 GLN B C 1
ATOM 1852 O O . GLN B 1 89 ? -4.676 20.578 12.648 1 91.75 89 GLN B O 1
ATOM 1857 N N . HIS B 1 90 ? -5.461 19.031 14.031 1 87.81 90 HIS B N 1
ATOM 1858 C CA . HIS B 1 90 ? -6.84 19.469 13.836 1 87.81 90 HIS B CA 1
ATOM 1859 C C . HIS B 1 90 ? -7.18 20.641 14.758 1 87.81 90 HIS B C 1
ATOM 1861 O O . HIS B 1 90 ? -6.523 20.844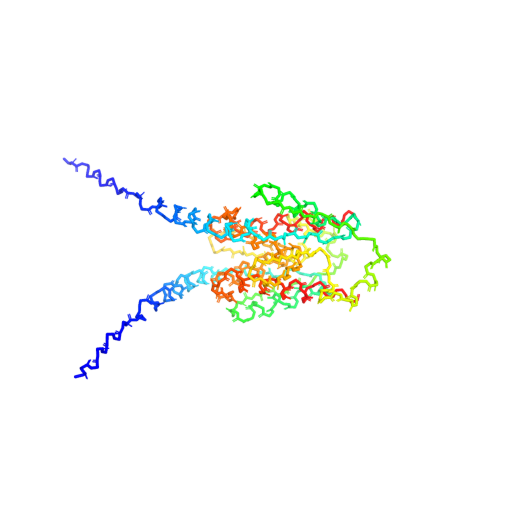 15.781 1 87.81 90 HIS B O 1
ATOM 1867 N N . HIS B 1 91 ? -8.219 21.344 14.328 1 85.5 91 HIS B N 1
ATOM 1868 C CA . HIS B 1 91 ? -8.625 22.516 15.102 1 85.5 91 HIS B CA 1
ATOM 1869 C C . HIS B 1 91 ? -9.188 22.109 16.453 1 85.5 91 HIS B C 1
ATOM 1871 O O . HIS B 1 91 ? -9.133 22.875 17.422 1 85.5 91 HIS B O 1
ATOM 1877 N N . ASN B 1 92 ? -9.68 20.906 16.484 1 84.5 92 ASN B N 1
ATOM 1878 C CA . ASN B 1 92 ? -10.25 20.422 17.75 1 84.5 92 ASN B CA 1
ATOM 1879 C C . ASN B 1 92 ? -9.164 19.984 18.719 1 84.5 92 ASN B C 1
ATOM 1881 O O . ASN B 1 92 ? -9.461 19.469 19.797 1 84.5 92 ASN B O 1
ATOM 1885 N N . GLY B 1 93 ? -7.898 20.141 18.344 1 84.56 93 GLY B N 1
ATOM 1886 C CA . GLY B 1 93 ? -6.797 19.797 19.234 1 84.56 93 GLY B CA 1
ATOM 1887 C C . GLY B 1 93 ? -6.242 18.406 18.984 1 84.56 93 GLY B C 1
ATOM 1888 O O . GLY B 1 93 ? -5.215 18.031 19.562 1 84.56 93 GLY B O 1
ATOM 1889 N N . LYS B 1 94 ? -6.887 17.75 18.172 1 87.06 94 LYS B N 1
ATOM 1890 C CA . LYS B 1 94 ? -6.434 16.391 17.891 1 87.06 94 LYS B CA 1
ATOM 1891 C C . LYS B 1 94 ? -5.211 16.391 16.984 1 87.06 94 LYS B C 1
ATOM 1893 O O . LYS B 1 94 ? -5.172 17.125 15.984 1 87.06 94 LYS B O 1
ATOM 1898 N N . LEU B 1 95 ? -4.148 15.625 17.406 1 88.25 95 LEU B N 1
ATOM 1899 C CA . LEU B 1 95 ? -2.936 15.461 16.609 1 88.25 95 LEU B CA 1
ATOM 1900 C C . LEU B 1 95 ? -2.863 14.055 16.031 1 88.25 95 LEU B C 1
ATOM 1902 O O . LEU B 1 95 ? -3.045 13.062 16.734 1 88.25 95 LEU B O 1
ATOM 1906 N N . GLU B 1 96 ? -2.73 14.055 14.703 1 87.62 96 GLU B N 1
ATOM 1907 C CA . GLU B 1 96 ? -2.629 12.781 14.008 1 87.62 96 GLU B CA 1
ATOM 1908 C C . GLU B 1 96 ? -1.336 12.688 13.203 1 87.62 96 GLU B C 1
ATOM 1910 O O . GLU B 1 96 ? -0.946 13.648 12.539 1 87.62 96 GLU B O 1
ATOM 1915 N N . TRP B 1 97 ? -0.688 11.469 13.391 1 89.94 97 TRP B N 1
ATOM 1916 C CA . TRP B 1 97 ? 0.519 11.203 12.617 1 89.94 97 TRP B CA 1
ATOM 1917 C C . TRP B 1 97 ? 0.273 10.109 11.586 1 89.94 97 TRP B C 1
ATOM 1919 O O . TRP B 1 97 ? -0.325 9.078 11.891 1 89.94 97 TRP B O 1
ATOM 1929 N N . MET B 1 98 ? 0.644 10.406 10.383 1 92.31 98 MET B N 1
ATOM 1930 C CA . MET B 1 98 ? 0.612 9.398 9.328 1 92.31 98 MET B CA 1
ATOM 1931 C C . MET B 1 98 ? 2.018 9.094 8.82 1 92.31 98 MET B C 1
ATOM 1933 O O . MET B 1 98 ? 2.729 10 8.375 1 92.31 98 MET B O 1
ATOM 1937 N N . THR B 1 99 ? 2.406 7.758 8.953 1 91.94 99 THR B N 1
ATOM 1938 C CA . THR B 1 99 ? 3.73 7.34 8.508 1 91.94 99 THR B CA 1
ATOM 1939 C C . THR B 1 99 ? 3.625 6.289 7.406 1 91.94 99 THR B C 1
ATOM 1941 O O . THR B 1 99 ? 2.523 5.852 7.059 1 91.94 99 THR B O 1
ATOM 1944 N N . GLU B 1 100 ? 4.781 5.961 6.863 1 87.62 100 GLU B N 1
ATOM 1945 C CA . GLU B 1 100 ? 4.883 5.008 5.758 1 87.62 100 GLU B CA 1
ATOM 1946 C C . GLU B 1 100 ? 4.398 5.629 4.449 1 87.62 100 GLU B C 1
ATOM 1948 O O . GLU B 1 100 ? 3.195 5.836 4.266 1 87.62 100 GLU B O 1
ATOM 1953 N N . ALA B 1 101 ? 5.305 5.82 3.611 1 88.5 101 ALA B N 1
ATOM 1954 C CA . ALA B 1 101 ? 5.051 6.559 2.375 1 88.5 101 ALA B CA 1
ATOM 1955 C C . ALA B 1 101 ? 3.928 5.906 1.571 1 88.5 101 ALA B C 1
ATOM 1957 O O . ALA B 1 101 ? 2.977 6.582 1.165 1 88.5 101 ALA B O 1
ATOM 1958 N N . ASN B 1 102 ? 3.943 4.66 1.465 1 87.88 102 ASN B N 1
ATOM 1959 C CA . ASN B 1 102 ? 2.932 3.971 0.669 1 87.88 102 ASN B CA 1
ATOM 1960 C C . ASN B 1 102 ? 1.558 4.035 1.332 1 87.88 102 ASN B C 1
ATOM 1962 O O . ASN B 1 102 ? 0.539 4.152 0.649 1 87.88 102 ASN B O 1
ATOM 1966 N N . ALA B 1 103 ? 1.553 3.947 2.635 1 90.62 103 ALA B N 1
ATOM 1967 C CA . ALA B 1 103 ? 0.293 4.023 3.371 1 90.62 103 ALA B CA 1
ATOM 1968 C C . ALA B 1 103 ? -0.34 5.406 3.232 1 90.62 103 ALA B C 1
ATOM 1970 O O . ALA B 1 103 ? -1.55 5.523 3.025 1 90.62 103 ALA B O 1
ATOM 1971 N N . ILE B 1 104 ? 0.454 6.355 3.316 1 92.19 104 ILE B N 1
ATOM 1972 C CA . ILE B 1 104 ? -0.011 7.734 3.174 1 92.19 104 ILE B CA 1
ATOM 1973 C C . ILE B 1 104 ? -0.619 7.93 1.786 1 92.19 104 ILE B C 1
ATOM 1975 O O . ILE B 1 104 ? -1.75 8.406 1.658 1 92.19 104 ILE B O 1
ATOM 1979 N N . MET B 1 105 ? 0.086 7.547 0.8 1 92.06 105 MET B N 1
ATOM 1980 C CA . MET B 1 105 ? -0.359 7.762 -0.574 1 92.06 105 MET B CA 1
ATOM 1981 C C . MET B 1 105 ? -1.626 6.965 -0.867 1 92.06 105 MET B C 1
ATOM 1983 O O . MET B 1 105 ? -2.543 7.469 -1.52 1 92.06 105 MET B O 1
ATOM 1987 N N . ARG B 1 106 ? -1.642 5.844 -0.355 1 90.06 106 ARG B N 1
ATOM 1988 C CA . ARG B 1 106 ? -2.824 5.012 -0.558 1 90.06 106 ARG B CA 1
ATOM 1989 C C . ARG B 1 106 ? -4.039 5.609 0.144 1 90.06 106 ARG B C 1
ATOM 1991 O O . ARG B 1 106 ? -5.137 5.641 -0.419 1 90.06 106 ARG B O 1
ATOM 1998 N N . CYS B 1 107 ? -3.848 5.992 1.325 1 90.69 107 CYS B N 1
ATOM 1999 C CA . CYS B 1 107 ? -4.938 6.566 2.104 1 90.69 107 CYS B CA 1
ATOM 2000 C C . CYS B 1 107 ? -5.508 7.801 1.415 1 90.69 107 CYS B C 1
ATOM 2002 O O . CYS B 1 107 ? -6.719 7.902 1.217 1 90.69 107 CYS B O 1
ATOM 2004 N N . LEU B 1 108 ? -4.652 8.672 1.034 1 89.69 108 LEU B N 1
ATOM 2005 C CA . LEU B 1 108 ? -5.09 9.891 0.353 1 89.69 108 LEU B CA 1
ATOM 2006 C C . LEU B 1 108 ? -5.727 9.555 -0.993 1 89.69 10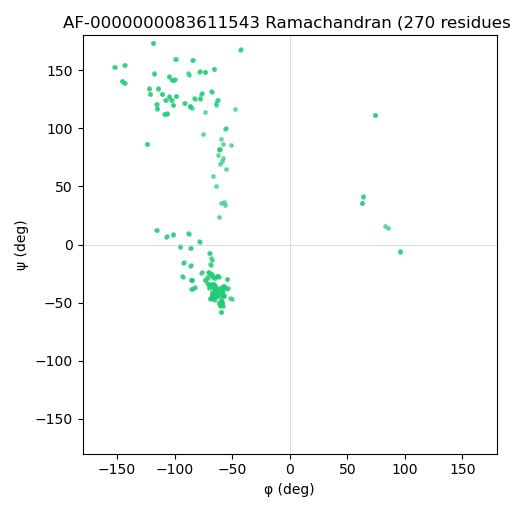8 LEU B C 1
ATOM 2008 O O . LEU B 1 108 ? -6.738 10.148 -1.37 1 89.69 108 LEU B O 1
ATOM 2012 N N . GLY B 1 109 ? -5.086 8.633 -1.679 1 89.38 109 GLY B N 1
ATOM 2013 C CA . GLY B 1 109 ? -5.645 8.203 -2.953 1 89.38 109 GLY B CA 1
ATOM 2014 C C . GLY B 1 109 ? -7.055 7.66 -2.836 1 89.38 109 GLY B C 1
ATOM 2015 O O . GLY B 1 109 ? -7.906 7.938 -3.682 1 89.38 109 GLY B O 1
ATOM 2016 N N . GLU B 1 110 ? -7.211 6.871 -1.856 1 86.62 110 GLU B N 1
ATOM 2017 C CA . GLU B 1 110 ? -8.531 6.281 -1.641 1 86.62 110 GLU B CA 1
ATOM 2018 C C . GLU B 1 110 ? -9.539 7.336 -1.202 1 86.62 110 GLU B C 1
ATOM 2020 O O . GLU B 1 110 ? -10.648 7.41 -1.743 1 86.62 110 GLU B O 1
ATOM 2025 N N . GLN B 1 111 ? -9.188 8.156 -0.292 1 84.19 111 GLN B N 1
ATOM 2026 C CA . GLN B 1 111 ? -10.078 9.156 0.278 1 84.19 111 GLN B CA 1
ATOM 2027 C C . GLN B 1 111 ? -10.523 10.164 -0.778 1 84.19 111 GLN B C 1
ATOM 2029 O O . GLN B 1 111 ? -11.656 10.656 -0.74 1 84.19 111 GLN B O 1
ATOM 2034 N N . TYR B 1 112 ? -9.742 10.32 -1.703 1 86.44 112 TYR B N 1
ATOM 2035 C CA . TYR B 1 112 ? -10.055 11.352 -2.686 1 86.44 112 TYR B CA 1
ATOM 2036 C C . TYR B 1 112 ? -10.305 10.742 -4.059 1 86.44 112 TYR B C 1
ATOM 2038 O O . TYR B 1 112 ? -10.227 11.43 -5.078 1 86.44 112 TYR B O 1
ATOM 2046 N N . ASN B 1 113 ? -10.461 9.461 -4.129 1 85.06 113 ASN B N 1
ATOM 2047 C CA . ASN B 1 113 ? -10.906 8.711 -5.297 1 85.06 113 ASN B CA 1
ATOM 2048 C C . ASN B 1 113 ? -9.922 8.82 -6.453 1 85.06 113 ASN B C 1
ATOM 2050 O O . ASN B 1 113 ? -10.312 9.109 -7.586 1 85.06 113 ASN B O 1
ATOM 2054 N N . LEU B 1 114 ? -8.781 8.758 -6.102 1 87.5 114 LEU B N 1
ATOM 2055 C CA . LEU B 1 114 ? -7.727 8.828 -7.109 1 87.5 114 LEU B CA 1
ATOM 2056 C C . LEU B 1 114 ? -7.273 7.434 -7.523 1 87.5 114 LEU B C 1
ATOM 2058 O O . LEU B 1 114 ? -6.441 7.285 -8.422 1 87.5 114 LEU B O 1
ATOM 2062 N N . LEU B 1 115 ? -8.016 6.551 -6.758 1 85.06 115 LEU B N 1
ATOM 2063 C CA . LEU B 1 115 ? -7.668 5.172 -7.078 1 85.06 115 LEU B CA 1
ATOM 2064 C C . LEU B 1 115 ? -8.703 4.555 -8.016 1 85.06 115 LEU B C 1
ATOM 2066 O O . LEU B 1 115 ? -9.812 5.07 -8.148 1 85.06 115 LEU B O 1
ATOM 2070 N N . GLY B 1 116 ? -8.398 3.748 -9 1 82.44 116 GLY B N 1
ATOM 2071 C CA . GLY B 1 116 ? -9.32 3.086 -9.914 1 82.44 116 GLY B CA 1
ATOM 2072 C C . GLY B 1 116 ? -10.547 2.521 -9.219 1 82.44 116 GLY B C 1
ATOM 2073 O O . GLY B 1 116 ? -10.641 2.557 -7.988 1 82.44 116 GLY B O 1
ATOM 2074 N N . ARG B 1 117 ? -11.594 2.094 -9.922 1 82.12 117 ARG B N 1
ATOM 2075 C CA . ARG B 1 117 ? -12.875 1.627 -9.406 1 82.12 117 ARG B CA 1
ATOM 2076 C C . ARG B 1 117 ? -12.82 0.146 -9.055 1 82.12 117 ARG B C 1
ATOM 2078 O O . ARG B 1 117 ? -13.375 -0.277 -8.039 1 82.12 117 ARG B O 1
ATOM 2085 N N . THR B 1 118 ? -12.031 -0.524 -9.766 1 85.19 118 THR B N 1
ATOM 2086 C CA . THR B 1 118 ? -11.961 -1.965 -9.547 1 85.19 118 THR B CA 1
ATOM 2087 C C . THR B 1 118 ? -10.758 -2.326 -8.68 1 85.19 118 THR B C 1
ATOM 2089 O O . THR B 1 118 ? -9.812 -1.551 -8.578 1 85.19 118 THR B O 1
ATOM 2092 N N . ASP B 1 119 ? -10.812 -3.473 -8.086 1 82.31 119 ASP B N 1
ATOM 2093 C CA . ASP B 1 119 ? -9.703 -3.945 -7.258 1 82.31 119 ASP B CA 1
ATOM 2094 C C . ASP B 1 119 ? -8.414 -4.043 -8.07 1 82.31 119 ASP B C 1
ATOM 2096 O O . ASP B 1 119 ? -7.332 -3.732 -7.566 1 82.31 119 ASP B O 1
ATOM 2100 N N . MET B 1 120 ? -8.57 -4.449 -9.289 1 85.62 120 MET B N 1
ATOM 2101 C CA . MET B 1 120 ? -7.383 -4.59 -10.125 1 85.62 120 MET B CA 1
ATOM 2102 C C . MET B 1 120 ? -6.816 -3.225 -10.492 1 85.62 120 MET B C 1
ATOM 2104 O O . MET B 1 120 ? -5.598 -3.061 -10.594 1 85.62 120 MET B O 1
ATOM 2108 N N . ASP B 1 121 ? -7.676 -2.27 -10.656 1 88.88 121 ASP B N 1
ATOM 2109 C CA . ASP B 1 121 ? -7.207 -0.91 -10.898 1 88.88 121 ASP B CA 1
ATOM 2110 C C . ASP B 1 121 ? -6.422 -0.372 -9.703 1 88.88 121 ASP B C 1
ATOM 2112 O O . ASP B 1 121 ? -5.383 0.271 -9.875 1 88.88 121 ASP B O 1
ATOM 2116 N N . LYS B 1 122 ? -6.996 -0.654 -8.57 1 89.12 122 LYS B N 1
ATOM 2117 C CA . LYS B 1 122 ? -6.328 -0.201 -7.348 1 89.12 122 LYS B CA 1
ATOM 2118 C C . LYS B 1 122 ? -4.98 -0.895 -7.172 1 89.12 122 LYS B C 1
ATOM 2120 O O . LYS B 1 122 ? -4.012 -0.273 -6.73 1 89.12 122 LYS B O 1
ATOM 2125 N N . PHE B 1 123 ? -4.977 -2.113 -7.574 1 91.38 123 PHE B N 1
ATOM 2126 C CA . PHE B 1 123 ? -3.719 -2.846 -7.523 1 91.38 123 PHE B CA 1
ATOM 2127 C C . PHE B 1 123 ? -2.684 -2.209 -8.445 1 91.38 123 PHE B C 1
ATOM 2129 O O . PHE B 1 123 ? -1.532 -2.014 -8.047 1 91.38 123 PHE B O 1
ATOM 2136 N N . TYR B 1 124 ? -3.086 -1.864 -9.578 1 90.5 124 TYR B N 1
ATOM 2137 C CA . TYR B 1 124 ? -2.158 -1.273 -10.539 1 90.5 124 TYR B CA 1
ATOM 2138 C C . TYR B 1 124 ? -1.657 0.08 -10.055 1 90.5 124 TYR B C 1
ATOM 2140 O O . TYR B 1 124 ? -0.49 0.425 -10.25 1 90.5 124 TYR B O 1
ATOM 2148 N N . CYS B 1 125 ? -2.498 0.749 -9.414 1 91 125 CYS B N 1
ATOM 2149 C CA . CYS B 1 125 ? -2.074 2.02 -8.836 1 91 125 CYS B CA 1
ATOM 2150 C C . CYS B 1 125 ? -1.023 1.803 -7.758 1 91 125 CYS B C 1
ATOM 2152 O O . CYS B 1 125 ? 0.003 2.484 -7.738 1 91 125 CYS B O 1
ATOM 2154 N N . ASP B 1 126 ? -1.328 0.796 -6.922 1 89.25 126 ASP B N 1
ATOM 2155 C CA . ASP B 1 126 ? -0.372 0.485 -5.863 1 89.25 126 ASP B CA 1
ATOM 2156 C C . ASP B 1 126 ? 0.961 0.021 -6.445 1 89.25 126 ASP B C 1
ATOM 2158 O O . ASP B 1 126 ? 2.023 0.351 -5.918 1 89.25 126 ASP B O 1
ATOM 2162 N N . ARG B 1 127 ? 0.85 -0.697 -7.492 1 89.75 127 ARG B N 1
ATOM 2163 C CA . ARG B 1 127 ? 2.055 -1.202 -8.141 1 89.75 127 ARG B CA 1
ATOM 2164 C C . ARG B 1 127 ? 2.906 -0.057 -8.68 1 89.75 127 ARG B C 1
ATOM 2166 O O . ARG B 1 127 ? 4.133 -0.072 -8.547 1 89.75 127 ARG B O 1
ATOM 2173 N N . ILE B 1 128 ? 2.293 0.898 -9.234 1 87.94 128 ILE B N 1
ATOM 2174 C CA . ILE B 1 128 ? 2.994 2.051 -9.789 1 87.94 128 ILE B CA 1
ATOM 2175 C C . ILE B 1 128 ? 3.645 2.85 -8.664 1 87.94 128 ILE B C 1
ATOM 2177 O O . ILE B 1 128 ? 4.797 3.275 -8.781 1 87.94 128 ILE B O 1
ATOM 2181 N N . ILE B 1 129 ? 2.896 3.006 -7.625 1 84.06 129 ILE B N 1
ATOM 2182 C CA . ILE B 1 129 ? 3.432 3.717 -6.469 1 84.06 129 ILE B CA 1
ATOM 2183 C C . ILE B 1 129 ? 4.676 2.996 -5.949 1 84.06 129 ILE B C 1
ATOM 2185 O O . ILE B 1 129 ? 5.691 3.629 -5.664 1 84.06 129 ILE B O 1
ATOM 2189 N N . GLY B 1 130 ? 4.539 1.695 -5.805 1 83.31 130 GLY B N 1
ATOM 2190 C CA . GLY B 1 130 ? 5.672 0.9 -5.359 1 83.31 130 GLY B CA 1
ATOM 2191 C C . GLY B 1 130 ? 6.875 1.007 -6.281 1 83.31 130 GLY B C 1
ATOM 2192 O O . GLY B 1 130 ? 8.008 1.13 -5.816 1 83.31 130 GLY B O 1
ATOM 2193 N N . LYS B 1 131 ? 6.633 1 -7.559 1 82.88 131 LYS B N 1
ATOM 2194 C CA . LYS B 1 131 ? 7.715 1.069 -8.531 1 82.88 131 LYS B CA 1
ATOM 2195 C C . LYS B 1 131 ? 8.406 2.43 -8.492 1 82.88 131 LYS B C 1
ATOM 2197 O O . LYS B 1 131 ? 9.633 2.512 -8.594 1 82.88 131 LYS B O 1
ATOM 2202 N N . VAL B 1 132 ? 7.641 3.432 -8.43 1 78.88 132 VAL B N 1
ATOM 2203 C CA . VAL B 1 132 ? 8.18 4.789 -8.43 1 78.88 132 VAL B CA 1
ATOM 2204 C C . VAL B 1 132 ? 8.961 5.031 -7.141 1 78.88 132 VAL B C 1
ATOM 2206 O O . VAL B 1 132 ? 10 5.699 -7.152 1 78.88 132 VAL B O 1
ATOM 2209 N N . SER B 1 133 ? 8.492 4.418 -6.066 1 72 133 SER B N 1
ATOM 2210 C CA . SER B 1 133 ? 9.086 4.668 -4.758 1 72 133 SER B CA 1
ATOM 2211 C C . SER B 1 133 ? 10.336 3.818 -4.547 1 72 133 SER B C 1
ATOM 2213 O O . SER B 1 133 ?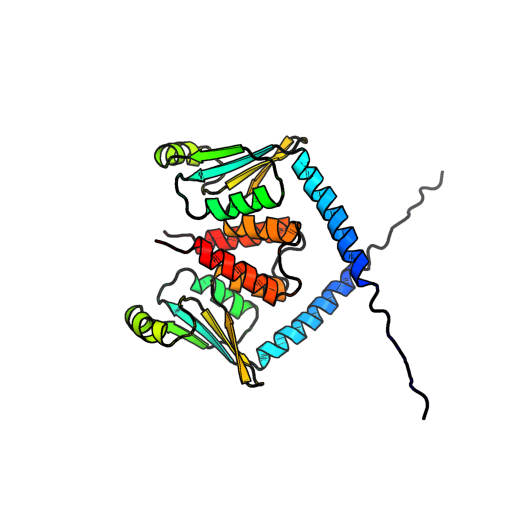 11.227 4.199 -3.789 1 72 133 SER B O 1
ATOM 2215 N N . ASN B 1 134 ? 10.281 2.615 -5.051 1 63.56 134 ASN B N 1
ATOM 2216 C CA . ASN B 1 134 ? 11.391 1.698 -4.824 1 63.56 134 ASN B CA 1
ATOM 2217 C C . ASN B 1 134 ? 12.461 1.836 -5.906 1 63.56 134 ASN B C 1
ATOM 2219 O O . ASN B 1 134 ? 13.266 0.929 -6.102 1 63.56 134 ASN B O 1
ATOM 2223 N N . ARG B 1 135 ? 12.367 2.838 -6.738 1 57.09 135 ARG B N 1
ATOM 2224 C CA . ARG B 1 135 ? 13.438 3.035 -7.707 1 57.09 135 ARG B CA 1
ATOM 2225 C C . ARG B 1 135 ? 14.734 3.426 -7.012 1 57.09 135 ARG B C 1
ATOM 2227 O O . ARG B 1 135 ? 14.938 4.594 -6.668 1 57.09 135 ARG B O 1
ATOM 2234 N N . LYS B 1 136 ? 15.203 2.48 -6.055 1 43.94 136 LYS B N 1
ATOM 2235 C CA . LYS B 1 136 ? 16.578 2.717 -5.645 1 43.94 136 LYS B CA 1
ATOM 2236 C C . LYS B 1 136 ? 17.484 2.947 -6.855 1 43.94 136 LYS B C 1
ATOM 2238 O O . LYS B 1 136 ? 17.375 2.236 -7.859 1 43.94 136 LYS B O 1
ATOM 2243 N N . ILE B 1 137 ? 17.953 4.07 -6.852 1 32.56 137 ILE B N 1
ATOM 2244 C CA . ILE B 1 137 ? 19.125 4.461 -7.637 1 32.56 137 ILE B CA 1
ATOM 2245 C C . ILE B 1 137 ? 20.203 3.393 -7.508 1 32.56 137 ILE B C 1
ATOM 2247 O O . ILE B 1 137 ? 20.422 2.852 -6.422 1 32.56 137 ILE B O 1
#

Secondary structure (DSSP, 8-state):
-----------TTHHHHHHHHHHHHHHHHHHHTSEEEEEEETT-TTHHHHHHHHHHTT--EEEEEE-HHHHHHHTTTSS--SSSEEEEE-TTS-EEEEE-HHHHHHHHHHHTT-S-SSHHHHHHHHHHHHHHHT---/-----------TTHHHHHHHHHHHHHHHHHHHTSEEEEEEETT-TTHHHHHHHHHHTT--EEEEEE-HHHHHHHTTTSS--SSSEEEEE-TTS-EEEEE-HHHHHHHHHHHTT-S-SSHHHHHHHHHHHHHHHT---

Radius of gyration: 22.34 Å; Cα contacts (8 Å, |Δi|>4): 318; chains: 2; bounding box: 67×47×68 Å

Nearest PDB structures (foldseek):
  8bhz-assembly1_A-2  TM=8.775E-01  e=4.028E-07  Schistosoma haematobium
  2caq-assembly1_A-2  TM=8.836E-01  e=2.134E-06  Schistosoma haematobium
  2f8f-assembly1_A  TM=8.776E-01  e=2.270E-06  Schistosoma haematobium
  2wdu-assembly2_B  TM=8.806E-01  e=7.805E-06  Fasciola hepatica
  2c80-assembly1_B  TM=7.970E-01  e=1.385E-06  Schistosoma haematobium

Sequence (274 aa):
MEESESLYPCGGIDRDRKLSSIVRRQKMASLDEATITFYHMKKCPYSGPIKLLLAHLNFKYTDVPIRYSEWLLIREELIVSRVPALRIQHHNGKLEWMTEANAIMRCLGEQYNLLGRTDMDKFYCDRIIGKVSNRKIMEESESLYPCGGIDRDRKLSSIVRRQKMASLDEATITFYHMKKCPYSGPIKLLLAHLNFKYTDVPIRYSEWLLIREELIVSRVPALRIQHHNGKLEWMTEANAIMRCLGEQYNLLGRTDMDKFYCDRIIGKVSNRKI

InterPro domains:
  IPR004045 Glutathione S-transferase, N-terminal [PF13417] (39-113)
  IPR004045 Glutathione S-transferase, N-terminal [PS50404] (34-116)
  IPR036249 Thioredoxin-like superfamily [SSF52833] (35-113)

pLDDT: mean 75.53, std 21.46, range [25.0, 96.0]